Protein AF-A0A9D8G0H3-F1 (afdb_monomer_lite)

pLDDT: mean 80.83, std 17.74, range [43.25, 98.5]

Secondary structure (DSSP, 8-state):
---------SEEEEEE-SSS--TTSTTTTTSS-TT--THHHHHHHH--EEEEEETTTTEEEEE-HHHHHHHHHHHHH--THHHH-EEEEEEEEEE--PPPP-------------PPP---PPP--PPPEEEEEEEEEEE-HHHHHHHHHHHHHTHHHHHHHHHHHHHHHHHHHHHHHHHHHHHHHHHHHHHS-STTSSS-EEEETTTTEEEE----TTS-------------------TTS--

Foldseek 3Di:
DDDDPPPPAQKDKDAALDAQADCPPPVNVPPDDPLCDDPNVCCVGGDGAMWIAGNVVRFIDGDALVRLLVLLVVVVVDVVCLAFFRFDKDKDKDWPPPPDPPPPPDDDDDDDDDDDDPDDDPDPDDTDIDIDIDGGDTGHNVVSVVSSVVSVVCVVSSVVRVVVVVVVVVVVVVVVVLVVVVVVLVVVLVPDPPVPDPFPWDQDVVDRAIWTQDPPPDDRDGDGDDPPPNPPPPPPPPPPPDD

Structure (mmCIF, N/CA/C/O backbone):
data_AF-A0A9D8G0H3-F1
#
_entry.id   AF-A0A9D8G0H3-F1
#
loop_
_atom_site.group_PDB
_atom_site.id
_atom_site.type_symbol
_atom_site.label_atom_id
_atom_site.label_alt_id
_atom_site.label_comp_id
_atom_site.label_asym_id
_atom_site.label_entity_id
_atom_site.label_seq_id
_atom_site.pdbx_PDB_ins_code
_atom_site.Cartn_x
_atom_site.Cartn_y
_atom_site.Cartn_z
_atom_site.occupancy
_atom_site.B_iso_or_equiv
_atom_site.auth_seq_id
_atom_site.auth_comp_id
_atom_site.auth_asym_id
_atom_site.auth_atom_id
_atom_site.pdbx_PDB_model_num
ATOM 1 N N . MET A 1 1 ? -27.677 23.135 31.461 1.00 44.19 1 MET A N 1
ATOM 2 C CA . MET A 1 1 ? -27.510 21.805 30.840 1.00 44.19 1 MET A CA 1
ATOM 3 C C . MET A 1 1 ? -26.036 21.659 30.507 1.00 44.19 1 MET A C 1
ATOM 5 O O . MET A 1 1 ? -25.562 22.376 29.639 1.00 44.19 1 MET A O 1
ATOM 9 N N . ASN A 1 2 ? -25.302 20.839 31.258 1.00 48.44 2 ASN A N 1
ATOM 10 C CA . ASN A 1 2 ? -23.874 20.619 31.030 1.00 48.44 2 ASN A CA 1
ATOM 11 C C . ASN A 1 2 ? -23.734 19.545 29.951 1.00 48.44 2 ASN A C 1
ATOM 13 O O . ASN A 1 2 ? -24.002 18.374 30.209 1.00 48.44 2 ASN A O 1
ATOM 17 N N . SER A 1 3 ? -23.381 19.947 28.733 1.00 52.59 3 SER A N 1
ATOM 18 C CA . SER A 1 3 ? -22.990 19.020 27.674 1.00 52.59 3 SER A CA 1
ATOM 19 C C . SER A 1 3 ? -21.750 18.258 28.133 1.00 52.59 3 SER A C 1
ATOM 21 O O . SER A 1 3 ? -20.684 18.854 28.295 1.00 52.59 3 SER A O 1
ATOM 23 N N . VAL A 1 4 ? -21.906 16.957 28.383 1.00 56.44 4 VAL A N 1
ATOM 24 C CA . VAL A 1 4 ? -20.789 16.047 28.654 1.00 56.44 4 VAL A CA 1
ATOM 25 C C . VAL A 1 4 ? -19.833 16.148 27.464 1.00 56.44 4 VAL A C 1
ATOM 27 O O . VAL A 1 4 ? -20.288 15.967 26.330 1.00 56.44 4 VAL A O 1
ATOM 30 N N . PRO A 1 5 ? -18.548 16.481 27.670 1.00 57.44 5 PRO A N 1
ATOM 31 C CA . PRO A 1 5 ? -17.592 16.505 26.578 1.00 57.44 5 PRO A CA 1
ATOM 32 C C . PRO A 1 5 ? -17.507 15.089 26.012 1.00 57.44 5 PRO A C 1
ATOM 34 O O . PRO A 1 5 ? -17.028 14.176 26.681 1.00 57.44 5 PRO A O 1
ATOM 37 N N . GLN A 1 6 ? -18.020 14.895 24.796 1.00 57.16 6 GLN A N 1
ATOM 38 C CA . GLN A 1 6 ? -17.766 13.676 24.042 1.00 57.16 6 GLN A CA 1
ATOM 39 C C . GLN A 1 6 ? -16.252 13.578 23.889 1.00 57.16 6 GLN A C 1
ATOM 41 O O . GLN A 1 6 ? -15.626 14.439 23.265 1.00 57.16 6 GLN A O 1
ATOM 46 N N . SER A 1 7 ? -15.657 12.576 24.530 1.00 66.69 7 SER A N 1
ATOM 47 C CA . SER A 1 7 ? -14.251 12.249 24.352 1.00 66.69 7 SER A CA 1
ATOM 48 C C . SER A 1 7 ? -14.034 12.003 22.866 1.00 66.69 7 SER A C 1
ATOM 50 O O . SER A 1 7 ? -14.543 11.025 22.320 1.00 66.69 7 SER A O 1
ATOM 52 N N . LYS A 1 8 ? -13.339 12.928 22.199 1.00 77.00 8 LYS A N 1
ATOM 53 C CA . LYS A 1 8 ? -12.925 12.733 20.812 1.00 77.00 8 LYS A CA 1
ATOM 54 C C . LYS A 1 8 ? -12.107 11.448 20.766 1.00 77.00 8 LYS A C 1
ATOM 56 O O . LYS A 1 8 ? -11.174 11.302 21.556 1.00 77.00 8 LYS A O 1
ATOM 61 N N . SER A 1 9 ? -12.497 10.523 19.891 1.00 82.50 9 SER A N 1
ATOM 62 C CA . SER A 1 9 ? -11.696 9.332 19.625 1.00 82.50 9 SER A CA 1
ATOM 63 C C . SER A 1 9 ? -10.285 9.780 19.253 1.00 82.50 9 SER A C 1
ATOM 65 O O . SER A 1 9 ? -10.136 10.726 18.483 1.00 82.50 9 SER A O 1
ATOM 67 N N . SER A 1 10 ? -9.262 9.152 19.831 1.00 92.06 10 SER A N 1
ATOM 68 C CA . SER A 1 10 ? -7.867 9.525 19.586 1.00 92.06 10 SER A CA 1
ATOM 69 C C . SER A 1 10 ? -7.287 8.875 18.333 1.00 92.06 10 SER A C 1
ATOM 71 O O . SER A 1 10 ? -6.079 8.849 18.172 1.00 92.06 10 SER A O 1
ATOM 73 N N . TRP A 1 11 ? -8.113 8.279 17.484 1.00 95.19 11 TRP A N 1
ATOM 74 C CA . TRP A 1 11 ? -7.695 7.582 16.276 1.00 95.19 11 TRP A CA 1
ATOM 75 C C . TRP A 1 11 ? -8.788 7.731 15.218 1.00 95.19 11 TRP A C 1
ATOM 77 O O . TRP A 1 11 ? -9.920 8.120 15.529 1.00 95.19 11 TRP A O 1
ATOM 87 N N . GLY A 1 12 ? -8.470 7.375 13.978 1.00 94.44 12 GLY A N 1
ATOM 88 C CA . GLY A 1 12 ? -9.483 7.258 12.941 1.00 94.44 12 GLY A CA 1
ATOM 89 C C . GLY A 1 12 ? -9.052 6.411 11.755 1.00 94.44 12 GLY A C 1
ATOM 90 O O . GLY A 1 12 ? -7.910 5.952 11.654 1.00 94.44 12 GLY A O 1
ATOM 91 N N . VAL A 1 13 ? -10.015 6.180 10.866 1.00 95.69 13 VAL A N 1
ATOM 92 C CA . VAL A 1 13 ? -9.853 5.389 9.649 1.00 95.69 13 VAL A CA 1
ATOM 93 C C . VAL A 1 13 ? -10.619 6.023 8.492 1.00 95.69 13 VAL A C 1
ATOM 95 O O . VAL A 1 13 ? -11.692 6.593 8.678 1.00 95.69 13 VAL A O 1
ATOM 98 N N . ARG A 1 14 ? -10.064 5.920 7.283 1.00 94.69 14 ARG A N 1
ATOM 99 C CA . ARG A 1 14 ? -10.669 6.407 6.040 1.00 94.69 14 ARG A CA 1
ATOM 100 C C . ARG A 1 14 ? -10.338 5.490 4.870 1.00 94.69 14 ARG A C 1
ATOM 102 O O . ARG A 1 14 ? -9.236 4.956 4.778 1.00 94.69 14 ARG A O 1
ATOM 109 N N . LEU A 1 15 ? -11.264 5.373 3.919 1.00 95.12 15 LEU A N 1
ATOM 110 C CA . LEU A 1 15 ? -11.031 4.682 2.653 1.00 95.12 15 LEU A CA 1
ATOM 111 C C . LEU A 1 15 ? -10.730 5.684 1.534 1.00 95.12 15 LEU A C 1
ATOM 113 O O . LEU A 1 15 ? -11.586 6.459 1.108 1.00 95.12 15 LEU A O 1
ATOM 117 N N . ASN A 1 16 ? -9.526 5.598 0.984 1.00 94.25 16 ASN A N 1
ATOM 118 C CA . ASN A 1 16 ? -9.102 6.353 -0.180 1.00 94.25 16 ASN A CA 1
ATOM 119 C C . ASN A 1 16 ? -9.286 5.542 -1.465 1.00 94.25 16 ASN A C 1
ATOM 121 O O . ASN A 1 16 ? -8.488 4.664 -1.788 1.00 94.25 16 ASN A O 1
ATOM 125 N N . THR A 1 17 ? -10.328 5.861 -2.235 1.00 93.06 17 THR A N 1
ATOM 126 C CA . THR A 1 17 ? -10.693 5.085 -3.433 1.00 93.06 17 THR A CA 1
ATOM 127 C C . THR A 1 17 ? -9.951 5.495 -4.707 1.00 93.06 17 THR A C 1
ATOM 129 O O . THR A 1 17 ? -9.809 4.665 -5.610 1.00 93.06 17 THR A O 1
ATOM 132 N N . GLY A 1 18 ? -9.459 6.733 -4.786 1.00 88.19 18 GLY A N 1
ATOM 133 C CA . GLY A 1 18 ? -8.731 7.279 -5.936 1.00 88.19 18 GLY A CA 1
ATOM 134 C C . GLY A 1 18 ? -7.356 7.835 -5.571 1.00 88.19 18 GLY A C 1
ATOM 135 O O . GLY A 1 18 ? -7.063 8.049 -4.394 1.00 88.19 18 GLY A O 1
ATOM 136 N N . PHE A 1 19 ? -6.540 8.074 -6.598 1.00 80.44 19 PHE A N 1
ATOM 137 C CA . PHE A 1 19 ? -5.295 8.838 -6.495 1.00 80.44 19 PHE A CA 1
ATOM 138 C C . PHE A 1 19 ? -5.594 10.340 -6.556 1.00 80.44 19 PHE A C 1
ATOM 140 O O . PHE A 1 19 ? -6.562 10.742 -7.201 1.00 80.44 19 PHE A O 1
ATOM 147 N N . HIS A 1 20 ? -4.754 11.156 -5.917 1.00 80.88 20 HIS A N 1
ATOM 148 C CA . HIS A 1 20 ? -4.833 12.621 -5.937 1.00 80.88 20 HIS A CA 1
ATOM 149 C C . HIS A 1 20 ? -6.176 13.181 -5.455 1.00 80.88 20 HIS A C 1
ATOM 151 O O . HIS A 1 20 ? -6.842 13.958 -6.143 1.00 80.88 20 HIS A O 1
ATOM 157 N N . GLN A 1 21 ? -6.591 12.807 -4.247 1.00 73.19 21 GLN A N 1
ATOM 158 C CA . GLN A 1 21 ? -7.790 13.399 -3.663 1.00 73.19 21 GLN A CA 1
ATOM 159 C C . GLN A 1 21 ? -7.538 14.866 -3.294 1.00 73.19 21 GLN A C 1
ATOM 161 O O . GLN A 1 21 ? -6.642 15.200 -2.514 1.00 73.19 21 GLN A O 1
ATOM 166 N N . SER A 1 22 ? -8.346 15.758 -3.871 1.00 70.06 22 SER A N 1
ATOM 167 C CA . SER A 1 22 ? -8.289 17.187 -3.567 1.00 70.06 22 SER A CA 1
ATOM 168 C C . SER A 1 22 ? -8.716 17.451 -2.121 1.00 70.06 22 SER A C 1
ATOM 170 O O . SER A 1 22 ? -9.786 17.019 -1.689 1.00 70.06 22 SER A O 1
ATOM 172 N N . PHE A 1 23 ? -7.909 18.230 -1.392 1.00 63.56 23 PHE A N 1
ATOM 173 C CA . PHE A 1 23 ? -8.207 18.696 -0.027 1.00 63.56 23 PHE A CA 1
ATOM 174 C C . PHE A 1 23 ? -9.496 19.519 0.052 1.00 63.56 23 PHE A C 1
ATOM 176 O O . PHE A 1 23 ? -10.120 19.599 1.108 1.00 63.56 23 PHE A O 1
ATOM 183 N N . HIS A 1 24 ? -9.889 20.133 -1.064 1.00 62.84 24 HIS A N 1
ATOM 184 C CA . HIS A 1 24 ? -11.081 20.967 -1.151 1.00 62.84 24 HIS A CA 1
ATOM 185 C C . HIS A 1 24 ? -12.348 20.174 -1.457 1.00 62.84 24 HIS A C 1
ATOM 187 O O . HIS A 1 24 ? -13.415 20.777 -1.553 1.00 62.84 24 HIS A O 1
ATOM 193 N N . SER A 1 25 ? -12.267 18.843 -1.586 1.00 60.88 25 SER A N 1
ATOM 194 C CA . SER A 1 25 ? -13.491 18.051 -1.622 1.00 60.88 25 SER A CA 1
ATOM 195 C C . SER A 1 25 ? -14.261 18.302 -0.317 1.00 60.88 25 SER A C 1
ATOM 197 O O . SER A 1 25 ? -13.687 18.134 0.761 1.00 60.88 25 SER A O 1
ATOM 199 N N . PRO A 1 26 ? -15.542 18.697 -0.366 1.00 54.69 26 PRO A N 1
ATOM 200 C CA . PRO A 1 26 ? -16.330 18.986 0.832 1.00 54.69 26 PRO A CA 1
ATOM 201 C C . PRO A 1 26 ? -16.492 17.771 1.762 1.00 54.69 26 PRO A C 1
ATOM 203 O O . PRO A 1 26 ? -16.772 17.945 2.945 1.00 54.69 26 PRO A O 1
ATOM 206 N N . SER A 1 27 ? -16.254 16.552 1.263 1.00 56.22 27 SER A N 1
ATOM 207 C CA . SER A 1 27 ? -16.156 15.328 2.071 1.00 56.22 27 SER A CA 1
ATOM 208 C C . SER A 1 27 ? -14.810 15.157 2.789 1.00 56.22 27 SER A C 1
ATOM 210 O O . SER A 1 27 ? -14.710 14.379 3.724 1.00 56.22 27 SER A O 1
ATOM 212 N N . SER A 1 28 ? -13.764 15.876 2.374 1.00 56.50 28 SER A N 1
ATOM 213 C CA . SER A 1 28 ? -12.391 15.697 2.851 1.00 56.50 28 SER A CA 1
ATOM 214 C C . SER A 1 28 ? -12.034 16.565 4.056 1.00 56.50 28 SER A C 1
ATOM 216 O O . SER A 1 28 ? -11.171 16.180 4.837 1.00 56.50 28 SER A O 1
ATOM 218 N N . SER A 1 29 ? -12.625 17.752 4.202 1.00 55.03 29 SER A N 1
ATOM 219 C CA . SER A 1 29 ? -12.123 18.763 5.146 1.00 55.03 29 SER A CA 1
ATOM 220 C C . SER A 1 29 ? -12.492 18.509 6.610 1.00 55.03 29 SER A C 1
ATOM 222 O O . SER A 1 29 ? -11.877 19.100 7.494 1.00 55.03 29 SER A O 1
ATOM 224 N N . LYS A 1 30 ? -13.469 17.636 6.884 1.00 60.62 30 LYS A N 1
ATOM 225 C CA . LYS A 1 30 ? -13.933 17.354 8.253 1.00 60.62 30 LYS A CA 1
ATOM 226 C C . LYS A 1 30 ? -13.163 16.240 8.968 1.00 60.62 30 LYS A C 1
ATOM 228 O O . LYS A 1 30 ? -13.311 16.115 10.177 1.00 60.62 30 LYS A O 1
ATOM 233 N N . GLU A 1 31 ? -12.342 15.475 8.253 1.00 77.75 31 GLU A N 1
ATOM 234 C CA . GLU A 1 31 ? -11.757 14.225 8.770 1.00 77.75 31 GLU A CA 1
ATOM 235 C C . GLU A 1 31 ? -10.226 14.230 8.838 1.00 77.75 31 GLU A C 1
ATOM 237 O O . GLU A 1 31 ? -9.638 13.258 9.296 1.00 77.75 31 GLU A O 1
ATOM 242 N N . ILE A 1 32 ? -9.560 15.297 8.382 1.00 87.56 32 ILE A N 1
ATOM 243 C CA . ILE A 1 32 ? -8.093 15.349 8.364 1.00 87.56 32 ILE A CA 1
ATOM 244 C C . ILE A 1 32 ? -7.576 15.792 9.734 1.00 87.56 32 ILE A C 1
ATOM 246 O O . ILE A 1 32 ? -7.920 16.898 10.171 1.00 87.56 32 ILE A O 1
ATOM 250 N N . PRO A 1 33 ? -6.699 15.009 10.386 1.00 91.31 33 PRO A N 1
ATOM 251 C CA . PRO A 1 33 ? -6.064 15.438 11.623 1.00 91.31 33 PRO A CA 1
ATOM 252 C C . PRO A 1 33 ? -5.244 16.710 11.415 1.00 91.31 33 PRO A C 1
ATOM 254 O O . PRO A 1 33 ? -4.509 16.838 10.433 1.00 91.31 33 PRO A O 1
ATOM 257 N N . THR A 1 34 ? -5.322 17.655 12.352 1.00 91.62 34 THR A N 1
ATOM 258 C CA . THR A 1 34 ? -4.660 18.968 12.230 1.00 91.62 34 THR A CA 1
ATOM 259 C C . THR A 1 34 ? -3.135 18.880 12.185 1.00 91.62 34 THR A C 1
ATOM 261 O O . THR A 1 34 ? -2.489 19.771 11.638 1.00 91.62 34 THR A O 1
ATOM 264 N N . TRP A 1 35 ? -2.559 17.800 12.717 1.00 93.94 35 TRP A N 1
ATOM 265 C CA . TRP A 1 35 ? -1.124 17.518 12.685 1.00 93.94 35 TRP A CA 1
ATOM 266 C C . TRP A 1 35 ? -0.644 16.943 11.340 1.00 93.94 35 TRP A C 1
ATOM 268 O O . TRP A 1 35 ? 0.558 16.781 11.139 1.00 93.94 35 TRP A O 1
ATOM 278 N N . THR A 1 36 ? -1.548 16.673 10.389 1.00 92.69 36 THR A N 1
ATOM 279 C CA . THR A 1 36 ? -1.201 16.108 9.076 1.00 92.69 36 THR A CA 1
ATOM 280 C C . THR A 1 36 ? -0.461 17.138 8.211 1.00 92.69 36 THR A C 1
ATOM 282 O O . THR A 1 36 ? -1.052 17.947 7.480 1.00 92.69 36 THR A O 1
ATOM 285 N N . VAL A 1 37 ? 0.870 17.106 8.276 1.00 91.94 37 VAL A N 1
ATOM 286 C CA . VAL A 1 37 ? 1.778 17.989 7.531 1.00 91.94 37 VAL A CA 1
ATOM 287 C C . VAL A 1 37 ? 2.816 17.189 6.738 1.00 91.94 37 VAL A C 1
ATOM 289 O O . VAL A 1 37 ? 3.097 16.032 7.046 1.00 91.94 37 VAL A O 1
ATOM 292 N N . GLY A 1 38 ? 3.389 17.807 5.700 1.00 91.44 38 GLY A N 1
ATOM 293 C CA . GLY A 1 38 ? 4.511 17.247 4.937 1.00 91.44 38 GLY A CA 1
ATOM 294 C C . GLY A 1 38 ? 4.235 15.851 4.369 1.00 91.44 38 GLY A C 1
ATOM 295 O O . GLY A 1 38 ? 3.314 15.673 3.577 1.00 91.44 38 GLY A O 1
ATOM 296 N N . TYR A 1 39 ? 5.035 14.868 4.790 1.00 90.81 39 TYR A N 1
ATOM 297 C CA . TYR A 1 39 ? 4.960 13.479 4.324 1.00 90.81 39 TYR A CA 1
ATOM 298 C C . TYR A 1 39 ? 3.570 12.851 4.494 1.00 90.81 39 TYR A C 1
ATOM 300 O O . TYR A 1 39 ? 3.036 12.275 3.552 1.00 90.81 39 TYR A O 1
ATOM 308 N N . TYR A 1 40 ? 2.936 13.015 5.658 1.00 92.56 40 TYR A N 1
ATOM 309 C CA . TYR A 1 40 ? 1.619 12.418 5.910 1.00 92.56 40 TYR A CA 1
ATOM 310 C C . TYR A 1 40 ? 0.513 13.047 5.068 1.00 92.56 40 TYR A C 1
ATOM 312 O O . TYR A 1 40 ? -0.480 12.399 4.754 1.00 92.56 40 TYR A O 1
ATOM 320 N N . ARG A 1 41 ? 0.693 14.303 4.647 1.00 91.31 41 ARG A N 1
ATOM 321 C CA . ARG A 1 41 ? -0.231 14.939 3.709 1.00 91.31 41 ARG A CA 1
ATOM 322 C C . ARG A 1 41 ? -0.178 14.263 2.341 1.00 91.31 41 ARG A C 1
ATOM 324 O O . ARG A 1 41 ? -1.228 14.020 1.757 1.00 91.31 41 ARG A O 1
ATOM 331 N N . ASP A 1 42 ? 1.019 13.941 1.859 1.00 89.25 42 ASP A N 1
ATOM 332 C CA . ASP A 1 42 ? 1.185 13.176 0.623 1.00 89.25 42 ASP A CA 1
ATOM 333 C C . ASP A 1 42 ? 0.549 11.787 0.748 1.00 89.25 42 ASP A C 1
ATOM 335 O O . ASP A 1 42 ? -0.252 11.404 -0.104 1.00 89.25 42 ASP A O 1
ATOM 339 N N . GLU A 1 43 ? 0.800 11.082 1.859 1.00 89.81 43 GLU A N 1
ATOM 340 C CA . GLU A 1 43 ? 0.160 9.788 2.110 1.00 89.81 43 GLU A CA 1
ATOM 341 C C . GLU A 1 43 ? -1.370 9.889 2.087 1.00 89.81 43 GLU A C 1
ATOM 343 O O . GLU A 1 43 ? -2.036 9.078 1.445 1.00 89.81 43 GLU A O 1
ATOM 348 N N . TRP A 1 44 ? -1.927 10.924 2.714 1.00 90.75 44 TRP A N 1
ATOM 349 C CA . TRP A 1 44 ? -3.364 11.159 2.745 1.00 90.75 44 TRP A CA 1
ATOM 350 C C . TRP A 1 44 ? -3.973 11.427 1.362 1.00 90.75 44 TRP A C 1
ATOM 352 O O . TRP A 1 44 ? -5.078 10.969 1.076 1.00 90.75 44 TRP A O 1
ATOM 362 N N . GLN A 1 45 ? -3.296 12.196 0.504 1.00 89.50 45 GLN A N 1
ATOM 363 C CA . GLN A 1 45 ? -3.850 12.624 -0.790 1.00 89.50 45 GLN A CA 1
ATOM 364 C C . GLN A 1 45 ? -3.605 11.622 -1.905 1.00 89.50 45 GLN A C 1
ATOM 366 O O . GLN A 1 45 ? -4.463 11.410 -2.767 1.00 89.50 45 GLN A O 1
ATOM 371 N N . ASN A 1 46 ? -2.394 11.079 -1.926 1.00 90.12 46 ASN A N 1
ATOM 372 C CA . ASN A 1 46 ? -1.847 10.415 -3.093 1.00 90.12 46 ASN A CA 1
ATOM 373 C C . ASN A 1 46 ? -1.838 8.903 -2.930 1.00 90.12 46 ASN A C 1
ATOM 375 O O . ASN A 1 46 ? -1.791 8.204 -3.941 1.00 90.12 46 ASN A O 1
ATOM 379 N N . LYS A 1 47 ? -1.962 8.373 -1.706 1.00 92.31 47 LYS A N 1
ATOM 380 C CA . LYS A 1 47 ? -2.103 6.931 -1.522 1.00 92.31 47 LYS A CA 1
ATOM 381 C C . LYS A 1 47 ? -3.557 6.494 -1.547 1.00 92.31 47 LYS A C 1
ATOM 383 O O . LYS A 1 47 ? -4.442 7.050 -0.893 1.00 92.31 47 LYS A O 1
ATOM 388 N N . ARG A 1 48 ? -3.763 5.424 -2.301 1.00 93.81 48 ARG A N 1
ATOM 389 C CA . ARG A 1 48 ? -5.011 4.687 -2.417 1.00 93.81 48 ARG A CA 1
ATOM 390 C C . ARG A 1 48 ? -4.998 3.530 -1.414 1.00 93.81 48 ARG A C 1
ATOM 392 O O . ARG A 1 48 ? -3.978 2.858 -1.293 1.00 93.81 48 ARG A O 1
ATOM 399 N N . GLY A 1 49 ? -6.114 3.276 -0.737 1.00 96.12 49 GLY A N 1
ATOM 400 C CA . GLY A 1 49 ? -6.204 2.215 0.270 1.00 96.12 49 GLY A CA 1
ATOM 401 C C . GLY A 1 49 ? -6.939 2.645 1.534 1.00 96.12 49 GLY A C 1
ATOM 402 O O . GLY A 1 49 ? -7.743 3.572 1.497 1.00 96.12 49 GLY A O 1
ATOM 403 N N . VAL A 1 50 ? -6.678 1.960 2.642 1.00 96.75 50 VAL A N 1
ATOM 404 C CA . VAL A 1 50 ? -7.226 2.286 3.963 1.00 96.75 50 VAL A CA 1
ATOM 405 C C . VAL A 1 50 ? -6.187 3.088 4.730 1.00 96.75 50 VAL A C 1
ATOM 407 O O . VAL A 1 50 ? -5.117 2.575 5.046 1.00 96.75 50 VAL A O 1
ATOM 410 N N . VAL A 1 51 ? -6.502 4.342 5.028 1.00 95.81 51 VAL A N 1
ATOM 411 C CA . VAL A 1 51 ? -5.662 5.207 5.855 1.00 95.81 51 VAL A CA 1
ATOM 412 C C . VAL A 1 51 ? -6.112 5.068 7.298 1.00 95.81 51 VAL A C 1
ATOM 414 O O . VAL A 1 51 ? -7.293 5.236 7.592 1.00 95.81 51 VAL A O 1
ATOM 417 N N . VAL A 1 52 ? -5.171 4.764 8.182 1.00 96.56 52 VAL A N 1
ATOM 418 C CA . VAL A 1 52 ? -5.371 4.673 9.628 1.00 96.56 52 VAL A CA 1
ATOM 419 C C . VAL A 1 52 ? -4.435 5.670 10.288 1.00 96.56 52 VAL A C 1
ATOM 421 O O . VAL A 1 52 ? -3.280 5.800 9.880 1.00 96.56 52 VAL A O 1
ATOM 424 N N . TRP A 1 53 ? -4.918 6.380 11.298 1.00 96.31 53 TRP A N 1
ATOM 425 C CA . TRP A 1 53 ? -4.090 7.307 12.060 1.00 96.31 53 TRP A CA 1
ATOM 426 C C . TRP A 1 53 ? -4.403 7.244 13.548 1.00 96.31 53 TRP A C 1
ATOM 428 O O . TRP A 1 53 ? -5.503 6.871 13.957 1.00 96.31 53 TRP A O 1
ATOM 438 N N . ASP A 1 54 ? -3.420 7.651 14.342 1.00 95.50 54 ASP A N 1
ATOM 439 C CA . ASP A 1 54 ? -3.523 7.816 15.786 1.00 95.50 54 ASP A CA 1
ATOM 440 C C . ASP A 1 54 ? -3.076 9.234 16.164 1.00 95.50 54 ASP A C 1
ATOM 442 O O . ASP A 1 54 ? -1.955 9.659 15.880 1.00 95.50 54 ASP A O 1
ATOM 446 N N . ASP A 1 55 ? -3.977 9.977 16.801 1.00 94.19 55 ASP A N 1
ATOM 447 C CA . ASP A 1 55 ? -3.766 11.355 17.234 1.00 94.19 55 ASP A CA 1
ATOM 448 C C . ASP A 1 55 ? -2.800 11.456 18.417 1.00 94.19 55 ASP A C 1
ATOM 450 O O . ASP A 1 55 ? -2.192 12.512 18.603 1.00 94.19 55 ASP A O 1
ATOM 454 N N . GLN A 1 56 ? -2.634 10.393 19.216 1.00 93.69 56 GLN A N 1
ATOM 455 C CA . GLN A 1 56 ? -1.705 10.412 20.351 1.00 93.69 56 GLN A CA 1
ATOM 456 C C . GLN A 1 56 ? -0.256 10.326 19.881 1.00 93.69 56 GLN A C 1
ATOM 458 O O . GLN A 1 56 ? 0.586 11.112 20.316 1.00 93.69 56 GLN A O 1
ATOM 463 N N . THR A 1 57 ? 0.031 9.378 18.987 1.00 94.88 57 THR A N 1
ATOM 464 C CA . THR A 1 57 ? 1.378 9.184 18.437 1.00 94.88 57 THR A CA 1
ATOM 465 C C . THR A 1 57 ? 1.674 10.075 17.233 1.00 94.88 57 THR A C 1
ATOM 467 O O . THR A 1 57 ? 2.839 10.213 16.864 1.00 94.88 57 THR A O 1
ATOM 470 N N . GLN A 1 58 ? 0.653 10.709 16.641 1.00 95.75 58 GLN A N 1
ATOM 471 C CA . GLN A 1 58 ? 0.758 11.483 15.396 1.00 95.75 58 GLN A CA 1
ATOM 472 C C . GLN A 1 58 ? 1.366 10.656 14.254 1.00 95.75 58 GLN A C 1
ATOM 474 O O . GLN A 1 58 ? 2.158 11.143 13.440 1.00 95.75 58 GLN A O 1
ATOM 479 N N . ILE A 1 59 ? 1.010 9.371 14.221 1.00 95.62 59 ILE A N 1
ATOM 480 C CA . ILE A 1 59 ? 1.417 8.433 13.181 1.00 95.62 59 ILE A CA 1
ATOM 481 C C . ILE A 1 59 ? 0.212 8.161 12.290 1.00 95.62 59 ILE A C 1
ATOM 483 O O . ILE A 1 59 ? -0.907 7.944 12.756 1.00 95.62 59 ILE A O 1
ATOM 487 N N . MET A 1 60 ? 0.462 8.175 10.986 1.00 95.75 60 MET A N 1
ATOM 488 C CA . MET A 1 60 ? -0.481 7.777 9.953 1.00 95.75 60 MET A CA 1
ATOM 489 C C . MET A 1 60 ? 0.155 6.669 9.127 1.00 95.75 60 MET A C 1
ATOM 491 O O . MET A 1 60 ? 1.352 6.714 8.841 1.00 95.75 60 MET A O 1
ATOM 495 N N . GLU A 1 61 ? -0.649 5.684 8.750 1.00 96.25 61 GLU A N 1
ATOM 496 C CA . GLU A 1 61 ? -0.223 4.606 7.873 1.00 96.25 61 GLU A CA 1
ATOM 497 C C . GLU A 1 61 ? -1.325 4.279 6.865 1.00 96.25 61 GLU A C 1
ATOM 499 O O . GLU A 1 61 ? -2.519 4.392 7.151 1.00 96.25 61 GLU A O 1
ATOM 504 N N . CYS A 1 62 ? -0.919 3.875 5.662 1.00 95.81 62 CYS A N 1
ATOM 505 C CA . CYS A 1 62 ? -1.839 3.546 4.582 1.00 95.81 62 CYS A CA 1
ATOM 506 C C . CYS A 1 62 ? -1.674 2.084 4.167 1.00 95.81 62 CYS A C 1
ATOM 508 O O . CYS A 1 62 ? -0.649 1.690 3.606 1.00 95.81 62 CYS A O 1
ATOM 510 N N . LEU A 1 63 ? -2.710 1.288 4.419 1.00 96.88 63 LEU A N 1
ATOM 511 C CA . LEU A 1 63 ? -2.802 -0.098 3.987 1.00 96.88 63 LEU A CA 1
ATOM 512 C C . LEU A 1 63 ? -3.317 -0.165 2.555 1.00 96.88 63 LEU A C 1
ATOM 514 O O . LEU A 1 63 ? -4.385 0.360 2.231 1.00 96.88 63 LEU A O 1
ATOM 518 N N . TRP A 1 64 ? -2.599 -0.884 1.700 1.00 96.00 64 TRP A N 1
ATOM 519 C CA . TRP A 1 64 ? -3.086 -1.184 0.359 1.00 96.00 64 TRP A CA 1
ATOM 520 C C . TRP A 1 64 ? -4.333 -2.060 0.443 1.00 96.00 64 TRP A C 1
ATOM 522 O O . TRP A 1 64 ? -4.514 -2.816 1.397 1.00 96.00 64 TRP A O 1
ATOM 532 N N . ALA A 1 65 ? -5.191 -1.999 -0.575 1.00 97.31 65 ALA A N 1
ATOM 533 C CA . ALA A 1 65 ? -6.450 -2.739 -0.561 1.00 97.31 65 ALA A CA 1
ATOM 534 C C . ALA A 1 65 ? -6.242 -4.255 -0.391 1.00 97.31 65 ALA A C 1
ATOM 536 O O . ALA A 1 65 ? -6.956 -4.907 0.368 1.00 97.31 65 ALA A O 1
ATOM 537 N N . SER A 1 66 ? -5.215 -4.808 -1.042 1.00 97.44 66 SER A N 1
ATOM 538 C CA . SER A 1 66 ? -4.833 -6.216 -0.912 1.00 97.44 66 SER A CA 1
ATOM 539 C C . SER A 1 66 ? -4.377 -6.581 0.504 1.00 97.44 66 SER A C 1
ATOM 541 O O . SER A 1 66 ? -4.702 -7.665 0.985 1.00 97.44 66 SER A O 1
ATOM 543 N N . ASP A 1 67 ? -3.659 -5.694 1.189 1.00 96.75 67 ASP A N 1
ATOM 544 C CA . ASP A 1 67 ? -3.172 -5.937 2.548 1.00 96.75 67 ASP A CA 1
ATOM 545 C C . ASP A 1 67 ? -4.275 -5.744 3.591 1.00 96.75 67 ASP A C 1
ATOM 547 O O . ASP A 1 67 ? -4.391 -6.558 4.504 1.00 96.75 67 ASP A O 1
ATOM 551 N N . ALA A 1 68 ? -5.158 -4.760 3.400 1.00 97.81 68 ALA A N 1
ATOM 552 C CA . ALA A 1 68 ? -6.366 -4.599 4.204 1.00 97.81 68 ALA A CA 1
ATOM 553 C C . ALA A 1 68 ? -7.274 -5.841 4.123 1.00 97.81 68 ALA A C 1
ATOM 555 O O . ALA A 1 68 ? -7.788 -6.299 5.141 1.00 97.81 68 ALA A O 1
ATOM 556 N N . LEU A 1 69 ? -7.419 -6.446 2.936 1.00 98.44 69 LEU A N 1
ATOM 557 C CA . LEU A 1 69 ? -8.166 -7.698 2.767 1.00 98.44 69 LEU A CA 1
ATOM 558 C C . LEU A 1 69 ? -7.491 -8.885 3.462 1.00 98.44 69 LEU A C 1
ATOM 560 O O . LEU A 1 69 ? -8.172 -9.666 4.124 1.00 98.44 69 LEU A O 1
ATOM 564 N N . LYS A 1 70 ? -6.163 -9.027 3.354 1.00 97.31 70 LYS A N 1
ATOM 565 C CA . LYS A 1 70 ? -5.424 -10.069 4.092 1.00 97.31 70 LYS A CA 1
ATOM 566 C C . LYS A 1 70 ? -5.587 -9.895 5.600 1.00 97.31 70 LYS A C 1
ATOM 568 O O . LYS A 1 70 ? -5.766 -10.883 6.308 1.00 97.31 70 LYS A O 1
ATOM 573 N N . LEU A 1 71 ? -5.532 -8.655 6.084 1.00 97.56 71 LEU A N 1
ATOM 574 C CA . LEU A 1 71 ? -5.764 -8.340 7.488 1.00 97.56 71 LEU A CA 1
ATOM 575 C C . LEU A 1 71 ? -7.186 -8.732 7.898 1.00 97.56 71 LEU A C 1
ATOM 577 O O . LEU A 1 71 ? -7.346 -9.441 8.883 1.00 97.56 71 LEU A O 1
ATOM 581 N N . LEU A 1 72 ? -8.203 -8.373 7.110 1.00 98.25 72 LEU A N 1
ATOM 582 C CA . LEU A 1 72 ? -9.594 -8.753 7.371 1.00 98.25 72 LEU A CA 1
ATOM 583 C C . LEU A 1 72 ? -9.784 -10.276 7.468 1.00 98.25 72 LEU A C 1
ATOM 585 O O . LEU A 1 72 ? -10.509 -10.738 8.345 1.00 98.25 72 LEU A O 1
ATOM 589 N N . VAL A 1 73 ? -9.125 -11.060 6.606 1.00 98.25 73 VAL A N 1
ATOM 590 C CA . VAL A 1 73 ? -9.146 -12.532 6.689 1.00 98.25 73 VAL A CA 1
ATOM 591 C C . VAL A 1 73 ? -8.551 -13.007 8.017 1.00 98.25 73 VAL A C 1
ATOM 593 O O . VAL A 1 73 ? -9.215 -13.744 8.739 1.00 98.25 73 VAL A O 1
ATOM 596 N N . LYS A 1 74 ? -7.370 -12.506 8.405 1.00 97.44 74 LYS A N 1
ATOM 597 C CA . LYS A 1 74 ? -6.742 -12.854 9.693 1.00 97.44 74 LYS A CA 1
ATOM 598 C C . LYS A 1 74 ? -7.631 -12.508 10.893 1.00 97.44 74 LYS A C 1
ATOM 600 O O . LYS A 1 74 ? -7.758 -13.311 11.809 1.00 97.44 74 LYS A O 1
ATOM 605 N N . LEU A 1 75 ? -8.283 -11.342 10.872 1.00 97.31 75 LEU A N 1
ATOM 606 C CA . LEU A 1 75 ? -9.194 -10.906 11.940 1.00 97.31 75 LEU A CA 1
ATOM 607 C C . LEU A 1 75 ? -10.469 -11.763 12.034 1.00 97.31 75 LEU A C 1
ATOM 609 O O . LEU A 1 75 ? -11.131 -11.762 13.068 1.00 97.31 75 LEU A O 1
ATOM 613 N N . ARG A 1 76 ? -10.844 -12.483 10.970 1.00 98.31 76 ARG A N 1
ATOM 614 C CA . ARG A 1 76 ? -11.950 -13.455 11.001 1.00 98.31 76 ARG A CA 1
ATOM 615 C C . ARG A 1 76 ? -11.516 -14.811 11.550 1.00 98.31 76 ARG A C 1
ATOM 617 O O . ARG A 1 76 ? -12.341 -15.516 12.119 1.00 98.31 76 ARG A O 1
ATOM 624 N N . GLU A 1 77 ? -10.255 -15.181 11.348 1.00 98.31 77 GLU A N 1
ATOM 625 C CA . GLU A 1 77 ? -9.700 -16.471 11.769 1.00 98.31 77 GLU A CA 1
ATOM 626 C C . GLU A 1 77 ? -9.361 -16.506 13.262 1.00 98.31 77 GLU A C 1
ATOM 628 O O . GLU A 1 77 ? -9.509 -17.546 13.904 1.00 98.31 77 GLU A O 1
ATOM 633 N N . THR A 1 78 ? -8.919 -15.382 13.828 1.00 97.00 78 THR A N 1
ATOM 634 C CA . THR A 1 78 ? -8.547 -15.275 15.243 1.00 97.00 78 THR A CA 1
ATOM 635 C C . THR A 1 78 ? -9.357 -14.187 15.935 1.00 97.00 78 THR A C 1
ATOM 637 O O . THR A 1 78 ? -9.729 -13.203 15.313 1.00 97.00 78 THR A O 1
ATOM 640 N N . GLU A 1 79 ? -9.625 -14.333 17.236 1.00 97.00 79 GLU A N 1
ATOM 641 C CA . GLU A 1 79 ? -10.276 -13.285 18.045 1.00 97.00 79 GLU A CA 1
ATOM 642 C C . GLU A 1 79 ? -9.304 -12.572 19.005 1.00 97.00 79 GLU A C 1
ATOM 644 O O . GLU A 1 79 ? -9.705 -11.642 19.705 1.00 97.00 79 GLU A O 1
ATOM 649 N N . THR A 1 80 ? -8.022 -12.961 19.035 1.00 96.81 80 THR A N 1
ATOM 650 C CA . THR A 1 80 ? -7.007 -12.409 19.963 1.00 96.81 80 THR A CA 1
ATOM 651 C C . THR A 1 80 ? -6.805 -10.905 19.795 1.00 96.81 80 THR A C 1
ATOM 653 O O . THR A 1 80 ? -6.520 -10.192 20.757 1.00 96.81 80 THR A O 1
ATOM 656 N N . TRP A 1 81 ? -7.046 -10.390 18.591 1.00 96.44 81 TRP A N 1
ATOM 657 C CA . TRP A 1 81 ? -6.996 -8.963 18.297 1.00 96.44 81 TRP A CA 1
ATOM 658 C C . TRP A 1 81 ? -7.977 -8.141 19.137 1.00 96.44 81 TRP A C 1
ATOM 660 O O . TRP A 1 81 ? -7.723 -6.966 19.390 1.00 96.44 81 TRP A O 1
ATOM 670 N N . ARG A 1 82 ? -9.085 -8.726 19.615 1.00 96.88 82 ARG A N 1
ATOM 671 C CA . ARG A 1 82 ? -10.041 -8.010 20.474 1.00 96.88 82 ARG A CA 1
ATOM 672 C C . ARG A 1 82 ? -9.410 -7.587 21.796 1.00 96.88 82 ARG A C 1
ATOM 674 O O . ARG A 1 82 ? -9.792 -6.554 22.331 1.00 96.88 82 ARG A O 1
ATOM 681 N N . THR A 1 83 ? -8.449 -8.356 22.304 1.00 97.00 83 THR A N 1
ATOM 682 C CA . THR A 1 83 ? -7.765 -8.082 23.575 1.00 97.00 83 THR A CA 1
ATOM 683 C C . THR A 1 83 ? -6.381 -7.471 23.383 1.00 97.00 83 THR A C 1
ATOM 685 O O . THR A 1 83 ? -6.010 -6.573 24.129 1.00 97.00 83 THR A O 1
ATOM 688 N N . GLU A 1 84 ? -5.617 -7.933 22.390 1.00 96.25 84 GLU A N 1
ATOM 689 C CA . GLU A 1 84 ? -4.198 -7.574 22.216 1.00 96.25 84 GLU A CA 1
ATOM 690 C C . GLU A 1 84 ? -3.956 -6.333 21.347 1.00 96.25 84 GLU A C 1
ATOM 692 O O . GLU A 1 84 ? -2.842 -5.797 21.318 1.00 96.25 84 GLU A O 1
ATOM 697 N N . GLY A 1 85 ? -4.979 -5.881 20.623 1.00 96.56 85 GLY A N 1
ATOM 698 C CA . GLY A 1 85 ? -4.820 -4.841 19.616 1.00 96.56 85 GLY A CA 1
ATOM 699 C C . GLY A 1 85 ? -4.764 -5.382 18.190 1.00 96.56 85 GLY A C 1
ATOM 700 O O . GLY A 1 85 ? -4.457 -6.553 17.963 1.00 96.56 85 GLY A O 1
ATOM 701 N N . ILE A 1 86 ? -5.023 -4.508 17.217 1.00 97.69 86 ILE A N 1
ATOM 702 C CA . ILE A 1 86 ? -4.758 -4.794 15.802 1.00 97.69 86 ILE A CA 1
ATOM 703 C C . ILE A 1 86 ? -3.452 -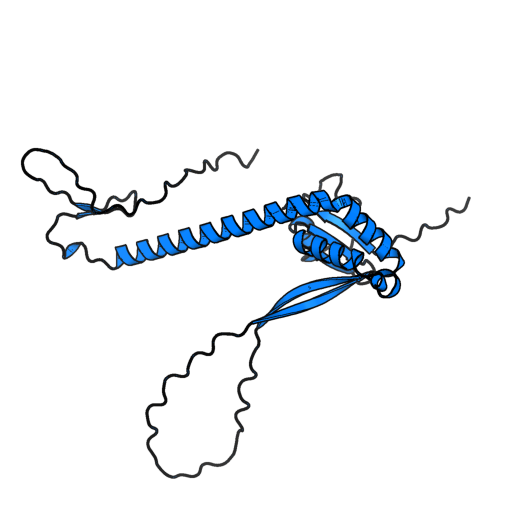4.090 15.408 1.00 97.69 86 ILE A C 1
ATOM 705 O O . ILE A 1 86 ? -3.424 -2.856 15.383 1.00 97.69 86 ILE A O 1
ATOM 709 N N . PRO A 1 87 ? -2.372 -4.832 15.097 1.00 97.56 87 PRO A N 1
ATOM 710 C CA . PRO A 1 87 ? -1.149 -4.228 14.593 1.00 97.56 87 PRO A CA 1
ATOM 711 C C . PRO A 1 87 ? -1.321 -3.854 13.116 1.00 97.56 87 PRO A C 1
ATOM 713 O O . PRO A 1 87 ? -1.588 -4.699 12.259 1.00 97.56 87 PRO A O 1
ATOM 716 N N . ILE A 1 88 ? -1.139 -2.574 12.815 1.00 97.50 88 ILE A N 1
ATOM 717 C CA . ILE A 1 88 ? -1.034 -2.041 11.461 1.00 97.50 88 ILE A CA 1
ATOM 718 C C . ILE A 1 88 ? 0.447 -2.073 11.088 1.00 97.50 88 ILE A C 1
ATOM 720 O O . ILE A 1 88 ? 1.257 -1.288 11.590 1.00 97.50 88 ILE A O 1
ATOM 724 N N . VAL A 1 89 ? 0.801 -3.035 10.239 1.00 96.69 89 VAL A N 1
ATOM 725 C CA . VAL A 1 89 ? 2.180 -3.286 9.810 1.00 96.69 89 VAL A CA 1
ATOM 726 C C . VAL A 1 89 ? 2.412 -2.783 8.392 1.00 96.69 89 VAL A C 1
ATOM 728 O O . VAL A 1 89 ? 1.513 -2.814 7.549 1.00 96.69 89 VAL A O 1
ATOM 731 N N . ARG A 1 90 ? 3.646 -2.370 8.111 1.00 93.25 90 ARG A N 1
ATOM 732 C CA . ARG A 1 90 ? 4.120 -2.041 6.769 1.00 93.25 90 ARG A CA 1
ATOM 733 C C . ARG A 1 90 ? 5.227 -3.001 6.372 1.00 93.25 90 ARG A C 1
ATOM 735 O O . ARG A 1 90 ? 6.190 -3.194 7.112 1.00 93.25 90 ARG A O 1
ATOM 742 N N . ARG A 1 91 ? 5.096 -3.580 5.180 1.00 91.38 91 ARG A N 1
ATOM 743 C CA . ARG A 1 91 ? 6.104 -4.476 4.616 1.00 91.38 91 ARG A CA 1
ATOM 744 C C . ARG A 1 91 ? 7.227 -3.663 3.987 1.00 91.38 91 ARG A C 1
ATOM 746 O O . ARG A 1 91 ? 6.991 -2.811 3.130 1.00 91.38 91 ARG A O 1
ATOM 753 N N . PHE A 1 92 ? 8.452 -3.956 4.394 1.00 90.56 92 PHE A N 1
ATOM 754 C CA . PHE A 1 92 ? 9.668 -3.372 3.850 1.00 90.56 92 PHE A CA 1
ATOM 755 C C . PHE A 1 92 ? 10.541 -4.464 3.259 1.00 90.56 92 PHE A C 1
ATOM 757 O O . PHE A 1 92 ? 10.668 -5.543 3.828 1.00 90.56 92 PHE A O 1
ATOM 764 N N . ARG A 1 93 ? 11.194 -4.159 2.139 1.00 91.31 93 ARG A N 1
ATOM 765 C CA . ARG A 1 93 ? 12.265 -4.995 1.612 1.00 91.31 93 ARG A CA 1
ATOM 766 C C . ARG A 1 93 ? 13.593 -4.423 2.096 1.00 91.31 93 ARG A C 1
ATOM 768 O O . ARG A 1 93 ? 14.005 -3.354 1.646 1.00 91.31 93 ARG A O 1
ATOM 775 N N . ARG A 1 94 ? 14.227 -5.101 3.050 1.00 91.06 94 ARG A N 1
ATOM 776 C CA . ARG A 1 94 ? 15.525 -4.713 3.608 1.00 91.06 94 ARG A CA 1
ATOM 777 C C . ARG A 1 94 ? 16.640 -5.435 2.859 1.00 91.06 94 ARG A C 1
ATOM 779 O O . ARG A 1 94 ? 16.538 -6.619 2.543 1.00 91.06 94 ARG A O 1
ATOM 786 N N . TYR A 1 95 ? 17.704 -4.698 2.559 1.00 89.94 95 TYR A N 1
ATOM 787 C CA . TYR A 1 95 ? 18.941 -5.273 2.047 1.00 89.94 95 TYR A CA 1
ATOM 788 C C . TYR A 1 95 ? 19.622 -6.010 3.196 1.00 89.94 95 TYR A C 1
ATOM 790 O O . TYR A 1 95 ? 19.884 -5.399 4.237 1.00 89.94 95 TYR A O 1
ATOM 798 N N . LYS A 1 96 ? 19.925 -7.301 3.023 1.00 87.75 96 LYS A N 1
ATOM 799 C CA . LYS A 1 96 ? 20.821 -7.989 3.949 1.00 87.75 96 LYS A CA 1
ATOM 800 C C . LYS A 1 96 ? 22.229 -7.494 3.662 1.00 87.75 96 LYS A C 1
ATOM 802 O O . LYS A 1 96 ? 22.939 -8.032 2.819 1.00 87.75 96 LYS A O 1
ATOM 807 N N . THR A 1 97 ? 22.630 -6.430 4.345 1.00 80.31 97 THR A N 1
ATOM 808 C CA . THR A 1 97 ? 24.032 -6.033 4.358 1.00 80.31 97 THR A CA 1
ATOM 809 C C . THR A 1 97 ? 24.772 -7.107 5.141 1.00 80.31 97 THR A C 1
ATOM 811 O O . THR A 1 97 ? 24.763 -7.092 6.372 1.00 80.31 97 THR A O 1
ATOM 814 N N . SER A 1 98 ? 25.377 -8.073 4.447 1.00 75.94 98 SER A N 1
ATOM 815 C CA . SER A 1 98 ? 26.375 -8.931 5.078 1.00 75.94 98 SER A CA 1
ATOM 816 C C . SER A 1 98 ? 27.431 -7.995 5.652 1.00 75.94 98 SER A C 1
ATOM 818 O O . SER A 1 98 ? 28.038 -7.232 4.893 1.00 75.94 98 SER A O 1
ATOM 820 N N . GLU A 1 99 ? 27.605 -7.982 6.977 1.00 73.12 99 GLU A N 1
ATOM 821 C CA . GLU A 1 99 ? 28.696 -7.216 7.573 1.00 73.12 99 GLU A CA 1
ATOM 822 C C . GLU A 1 99 ? 29.976 -7.613 6.832 1.00 73.12 99 GLU A C 1
ATOM 824 O O . GLU A 1 99 ? 30.253 -8.816 6.733 1.00 73.12 99 GLU A O 1
ATOM 829 N N . PRO A 1 100 ? 30.728 -6.652 6.257 1.00 72.00 100 PRO A N 1
ATOM 830 C CA . PRO A 1 100 ? 31.951 -6.994 5.558 1.00 72.00 100 PRO A CA 1
ATOM 831 C C . PRO A 1 100 ? 32.801 -7.816 6.527 1.00 72.00 100 PRO A C 1
ATOM 833 O O . PRO A 1 100 ? 32.901 -7.432 7.702 1.00 72.00 100 PRO A O 1
ATOM 836 N N . PRO A 1 101 ? 33.361 -8.958 6.083 1.00 72.88 101 PRO A N 1
ATOM 837 C CA . PRO A 1 101 ? 34.088 -9.855 6.964 1.00 72.88 101 PRO A CA 1
ATOM 838 C C . PRO A 1 101 ? 35.087 -9.014 7.740 1.00 72.88 101 PRO A C 1
ATOM 840 O O . PRO A 1 101 ? 35.888 -8.298 7.134 1.00 72.88 101 PRO A O 1
ATOM 843 N N . LYS A 1 102 ? 34.978 -9.021 9.077 1.00 74.56 102 LYS A N 1
ATOM 844 C CA . LYS A 1 102 ? 35.847 -8.224 9.947 1.00 74.56 102 LYS A CA 1
ATOM 845 C C . LYS A 1 102 ? 37.276 -8.609 9.613 1.00 74.56 102 LYS A C 1
ATOM 847 O O . LYS A 1 102 ? 37.760 -9.642 10.076 1.00 74.56 102 LYS A O 1
ATOM 852 N N . VAL A 1 103 ? 37.939 -7.798 8.787 1.00 73.62 103 VAL A N 1
ATOM 853 C CA . VAL A 1 103 ? 39.336 -8.000 8.433 1.00 73.62 103 VAL A CA 1
ATOM 854 C C . VAL A 1 103 ? 40.071 -7.879 9.752 1.00 73.62 103 VAL A C 1
ATOM 856 O O . VAL A 1 103 ? 40.212 -6.782 10.300 1.00 73.62 103 VAL A O 1
ATOM 859 N N . ARG A 1 104 ? 40.457 -9.024 10.323 1.00 63.56 104 ARG A N 1
ATOM 860 C CA . ARG A 1 104 ? 41.297 -9.069 11.510 1.00 63.56 104 ARG A CA 1
ATOM 861 C C . ARG A 1 104 ? 42.573 -8.340 11.123 1.00 63.56 104 ARG A C 1
ATOM 863 O O . ARG A 1 104 ? 43.430 -8.904 10.453 1.00 63.56 104 ARG A O 1
ATOM 870 N N . ARG A 1 105 ? 42.684 -7.071 11.521 1.00 55.72 105 ARG A N 1
ATOM 871 C CA . ARG A 1 105 ? 43.916 -6.284 11.465 1.00 55.72 105 ARG A CA 1
ATOM 872 C C . ARG A 1 105 ? 44.918 -6.897 12.455 1.00 55.72 105 ARG A C 1
ATOM 874 O O . ARG A 1 105 ? 45.210 -6.316 13.490 1.00 55.72 105 ARG A O 1
ATOM 881 N N . GLY A 1 106 ? 45.410 -8.101 12.168 1.00 56.19 106 GLY A N 1
ATOM 882 C CA . GLY A 1 106 ? 46.717 -8.555 12.631 1.00 56.19 106 GLY A CA 1
ATOM 883 C C . GLY A 1 106 ? 47.731 -7.934 11.674 1.00 56.19 106 GLY A C 1
ATOM 884 O O . GLY A 1 106 ? 47.567 -8.002 10.466 1.00 56.19 106 GLY A O 1
ATOM 885 N N . GLY A 1 107 ? 48.717 -7.174 12.121 1.00 58.59 107 GLY A N 1
ATOM 886 C CA . GLY A 1 107 ? 49.682 -7.620 13.110 1.00 58.59 107 GLY A CA 1
ATOM 887 C C . GLY A 1 107 ? 50.948 -8.010 12.350 1.00 58.59 107 GLY A C 1
ATOM 888 O O . GLY A 1 107 ? 51.013 -9.089 11.788 1.00 58.59 107 GLY A O 1
ATOM 889 N N . LYS A 1 108 ? 51.909 -7.077 12.317 1.00 57.69 108 LYS A N 1
ATOM 890 C CA . LYS A 1 108 ? 53.332 -7.211 11.943 1.00 57.69 108 LYS A CA 1
ATOM 891 C C . LYS A 1 108 ? 53.693 -8.030 10.685 1.00 57.69 108 LYS A C 1
ATOM 893 O O . LYS A 1 108 ? 53.703 -9.251 10.669 1.00 57.69 108 LYS A O 1
ATOM 898 N N . LYS A 1 109 ? 54.180 -7.277 9.690 1.00 53.69 109 LYS A N 1
ATOM 899 C CA . LYS A 1 109 ? 54.988 -7.699 8.535 1.00 53.69 109 LYS A CA 1
ATOM 900 C C . LYS A 1 109 ? 56.014 -8.789 8.899 1.00 53.69 109 LYS A C 1
ATOM 902 O O . LYS A 1 109 ? 57.005 -8.483 9.560 1.00 53.69 109 LYS A O 1
ATOM 907 N N . ALA A 1 110 ? 55.839 -10.001 8.378 1.00 55.59 110 ALA A N 1
ATOM 908 C CA . ALA A 1 110 ? 56.948 -10.911 8.111 1.00 55.59 110 ALA A CA 1
ATOM 909 C C . ALA A 1 110 ? 57.339 -10.751 6.634 1.00 55.59 110 ALA A C 1
ATOM 911 O O . ALA A 1 110 ? 56.512 -10.857 5.733 1.00 55.59 110 ALA A O 1
ATOM 912 N N . LYS A 1 111 ? 58.601 -10.386 6.416 1.00 56.50 111 LYS A N 1
ATOM 913 C CA . LYS A 1 111 ? 59.223 -10.092 5.126 1.00 56.50 111 LYS A CA 1
ATOM 914 C C . LYS A 1 111 ? 59.729 -11.416 4.545 1.00 56.50 111 LYS A C 1
ATOM 916 O O . LYS A 1 111 ? 60.729 -11.932 5.026 1.00 56.50 111 LYS A O 1
ATOM 921 N N . GLY A 1 112 ? 59.042 -11.966 3.550 1.00 56.34 112 GLY A N 1
ATOM 922 C CA . GLY A 1 112 ? 59.458 -13.200 2.881 1.00 56.34 112 GLY A CA 1
ATOM 923 C C . GLY A 1 112 ? 58.575 -13.491 1.675 1.00 56.34 112 GLY A C 1
ATOM 924 O O . GLY A 1 112 ? 57.367 -13.599 1.816 1.00 56.34 112 GLY A O 1
ATOM 925 N N . ALA A 1 113 ? 59.194 -13.521 0.501 1.00 57.78 113 ALA A N 1
ATOM 926 C CA . ALA A 1 113 ? 58.602 -13.584 -0.827 1.00 57.78 113 ALA A CA 1
ATOM 927 C C . ALA A 1 113 ? 57.650 -14.767 -1.081 1.00 57.78 113 ALA A C 1
ATOM 929 O O . ALA A 1 113 ? 57.977 -15.900 -0.748 1.00 57.78 113 ALA A O 1
ATOM 930 N N . ALA A 1 114 ? 56.557 -14.498 -1.800 1.00 55.62 114 ALA A N 1
ATOM 931 C CA . ALA A 1 114 ? 56.022 -15.358 -2.855 1.00 55.62 114 ALA A CA 1
ATOM 932 C C . ALA A 1 114 ? 55.044 -14.537 -3.714 1.00 55.62 114 ALA A C 1
ATOM 934 O O . ALA A 1 114 ? 54.187 -13.826 -3.189 1.00 55.62 114 ALA A O 1
ATOM 935 N N . THR A 1 115 ? 55.224 -14.598 -5.031 1.00 58.78 115 THR A N 1
ATOM 936 C CA . THR A 1 115 ? 54.360 -13.989 -6.049 1.00 58.78 115 THR A CA 1
ATOM 937 C C . THR A 1 115 ? 52.938 -14.553 -5.925 1.00 58.78 115 THR A C 1
ATOM 939 O O . THR A 1 115 ? 52.798 -15.774 -5.984 1.00 58.78 115 THR A O 1
ATOM 942 N N . PRO A 1 116 ? 51.892 -13.725 -5.740 1.00 61.69 116 PRO A N 1
ATOM 943 C CA . PRO A 1 116 ? 50.526 -14.228 -5.672 1.00 61.69 116 PRO A CA 1
ATOM 944 C C . PRO A 1 116 ? 50.040 -14.618 -7.073 1.00 61.69 116 PRO A C 1
ATOM 946 O O . PRO A 1 116 ? 50.130 -13.827 -8.013 1.00 61.69 116 PRO A O 1
ATOM 949 N N . GLU A 1 117 ? 49.546 -15.850 -7.198 1.00 65.00 117 GLU A N 1
ATOM 950 C CA . GLU A 1 117 ? 48.782 -16.321 -8.356 1.00 65.00 117 GLU A CA 1
ATOM 951 C C . GLU A 1 117 ? 47.550 -15.430 -8.606 1.00 65.00 117 GLU A C 1
ATOM 953 O O . GLU A 1 117 ? 47.044 -14.814 -7.661 1.00 65.00 117 GLU A 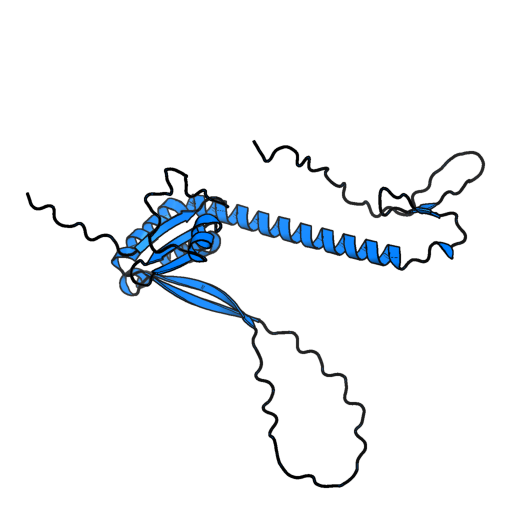O 1
ATOM 958 N N . PRO A 1 118 ? 47.047 -15.350 -9.855 1.00 58.16 118 PRO A N 1
ATOM 959 C CA . PRO A 1 118 ? 45.873 -14.556 -10.197 1.00 58.16 118 PRO A CA 1
ATOM 960 C C . PRO A 1 118 ? 44.637 -15.116 -9.485 1.00 58.16 118 PRO A C 1
ATOM 962 O O . PRO A 1 118 ? 44.027 -16.086 -9.927 1.00 58.16 118 PRO A O 1
ATOM 965 N N . THR A 1 119 ? 44.283 -14.507 -8.358 1.00 64.81 119 THR A N 1
ATOM 966 C CA . THR A 1 119 ? 43.028 -14.761 -7.654 1.00 64.81 119 THR A CA 1
ATOM 967 C C . THR A 1 119 ? 41.874 -14.522 -8.623 1.00 64.81 119 THR A C 1
ATOM 969 O O . THR A 1 119 ? 41.774 -13.434 -9.196 1.00 64.81 119 THR A O 1
ATOM 972 N N . GLU A 1 120 ? 41.028 -15.538 -8.819 1.00 72.81 120 GLU A N 1
ATOM 973 C CA . GLU A 1 120 ? 39.789 -15.430 -9.593 1.00 72.81 120 GLU A CA 1
ATOM 974 C C . GLU A 1 120 ? 39.040 -14.140 -9.216 1.00 72.81 120 GLU A C 1
ATOM 976 O O . GLU A 1 120 ? 39.009 -13.783 -8.029 1.00 72.81 120 GLU A O 1
ATOM 981 N N . PRO A 1 121 ? 38.458 -13.419 -10.195 1.00 73.88 121 PRO A N 1
ATOM 982 C CA . PRO A 1 121 ? 37.708 -12.209 -9.903 1.00 73.88 121 PRO A CA 1
ATOM 983 C C . PRO A 1 121 ? 36.648 -12.539 -8.844 1.00 73.88 121 PRO A C 1
ATOM 985 O O . PRO A 1 121 ? 35.969 -13.565 -8.968 1.00 73.88 121 PRO A O 1
ATOM 988 N N . PRO A 1 122 ? 36.536 -11.723 -7.781 1.00 75.69 122 PRO A N 1
ATOM 989 C CA . PRO A 1 122 ? 35.604 -11.986 -6.699 1.00 75.69 122 PRO A CA 1
ATOM 990 C C . PRO A 1 122 ? 34.213 -12.167 -7.297 1.00 75.69 122 PRO A C 1
ATOM 992 O O . PRO A 1 122 ? 33.720 -11.289 -8.004 1.00 75.69 122 PRO A O 1
ATOM 995 N N . LYS A 1 123 ? 33.610 -13.336 -7.059 1.00 79.75 123 LYS A N 1
ATOM 996 C CA . LYS A 1 123 ? 32.225 -13.596 -7.449 1.00 79.75 123 LYS A CA 1
ATOM 997 C C . LYS A 1 123 ? 31.376 -12.503 -6.811 1.00 79.75 123 LYS A C 1
ATOM 999 O O . LYS A 1 123 ? 31.375 -12.363 -5.593 1.00 79.75 123 LYS A O 1
ATOM 1004 N N . GLU A 1 124 ? 30.720 -11.702 -7.640 1.00 79.88 124 GLU A N 1
ATOM 1005 C CA . GLU A 1 124 ? 29.788 -10.686 -7.170 1.00 79.88 124 GLU A CA 1
ATOM 1006 C C . GLU A 1 124 ? 28.624 -11.399 -6.478 1.00 79.88 124 GLU A C 1
ATOM 1008 O O . GLU A 1 124 ? 27.784 -12.034 -7.125 1.00 79.88 124 GLU A O 1
ATOM 1013 N N . ASP A 1 125 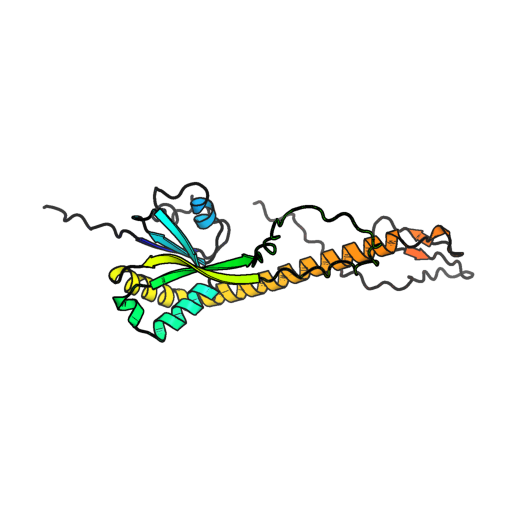? 28.603 -11.342 -5.148 1.00 81.50 125 ASP A N 1
ATOM 1014 C CA . ASP A 1 125 ? 27.496 -11.862 -4.363 1.00 81.50 125 ASP A CA 1
ATOM 1015 C C . ASP A 1 125 ? 26.247 -11.047 -4.708 1.00 81.50 125 ASP A C 1
ATOM 1017 O O . ASP A 1 125 ? 26.175 -9.836 -4.478 1.00 81.50 125 ASP A O 1
ATOM 1021 N N . LYS A 1 126 ? 25.257 -11.712 -5.314 1.00 84.50 126 LYS A N 1
ATOM 1022 C CA . LYS A 1 126 ? 23.965 -11.088 -5.607 1.00 84.50 126 LYS A CA 1
ATOM 1023 C C . LYS A 1 126 ? 23.383 -10.553 -4.294 1.00 84.50 126 LYS A C 1
ATOM 1025 O O . LYS A 1 126 ? 23.339 -11.314 -3.326 1.00 84.50 126 LYS A O 1
ATOM 1030 N N . PRO A 1 127 ? 22.906 -9.296 -4.249 1.00 84.12 127 PRO A N 1
ATOM 1031 C CA . PRO A 1 127 ? 22.325 -8.744 -3.035 1.00 84.12 127 PRO A CA 1
ATOM 1032 C C . PRO A 1 127 ? 21.153 -9.618 -2.579 1.00 84.12 127 PRO A C 1
ATOM 1034 O O . PRO A 1 127 ? 20.202 -9.844 -3.332 1.00 84.12 127 PRO A O 1
ATOM 1037 N N . GLU A 1 128 ? 21.234 -10.128 -1.350 1.00 91.81 128 GLU A N 1
ATOM 1038 C CA . GLU A 1 128 ? 20.142 -10.867 -0.728 1.00 91.81 128 GLU A CA 1
ATOM 1039 C C . GLU A 1 128 ? 19.155 -9.869 -0.108 1.00 91.81 128 GLU A C 1
ATOM 1041 O O . GLU A 1 128 ? 19.532 -8.932 0.604 1.00 91.81 128 GLU A O 1
ATOM 1046 N N . TYR A 1 129 ? 17.873 -10.059 -0.401 1.00 90.94 129 TYR A N 1
ATOM 1047 C CA . TYR A 1 129 ? 16.792 -9.221 0.102 1.00 90.94 129 TYR A CA 1
ATOM 1048 C C . TYR A 1 129 ? 15.940 -10.009 1.087 1.00 90.94 129 TYR A C 1
ATOM 1050 O O . TYR A 1 129 ? 15.615 -11.169 0.837 1.00 90.94 129 TYR A O 1
ATOM 1058 N N . GLU A 1 130 ? 15.530 -9.357 2.170 1.00 93.50 130 GLU A N 1
ATOM 1059 C CA . GLU A 1 130 ? 14.574 -9.900 3.129 1.00 93.50 130 GLU A CA 1
ATOM 1060 C C . GLU A 1 130 ? 13.334 -9.017 3.184 1.00 93.50 130 GLU A C 1
ATOM 1062 O O . GLU A 1 130 ? 13.431 -7.792 3.286 1.00 93.50 130 GLU A O 1
ATOM 1067 N N . ASP A 1 131 ? 12.163 -9.640 3.117 1.00 92.62 131 ASP A N 1
ATOM 1068 C CA . ASP A 1 131 ? 10.911 -8.942 3.354 1.00 92.62 131 ASP A CA 1
ATOM 1069 C C . ASP A 1 131 ? 10.613 -8.983 4.861 1.00 92.62 131 ASP A C 1
ATOM 1071 O O . ASP A 1 131 ? 10.396 -10.050 5.430 1.00 92.62 131 ASP A O 1
ATOM 1075 N N . THR A 1 132 ? 10.615 -7.818 5.504 1.00 94.19 132 THR A N 1
ATOM 1076 C CA . THR A 1 132 ? 10.358 -7.646 6.940 1.00 94.19 132 THR A CA 1
ATOM 1077 C C . THR A 1 132 ? 9.109 -6.802 7.155 1.00 94.19 132 THR A C 1
ATOM 1079 O O . THR A 1 132 ? 8.976 -5.743 6.538 1.00 94.19 132 THR A O 1
ATOM 1082 N N . ASP A 1 133 ? 8.238 -7.225 8.066 1.00 94.06 133 ASP A N 1
ATOM 1083 C CA . ASP A 1 133 ? 7.079 -6.441 8.494 1.00 94.06 133 ASP A CA 1
ATOM 1084 C C . ASP A 1 133 ? 7.459 -5.580 9.708 1.00 94.06 133 ASP A C 1
ATOM 1086 O O . ASP A 1 133 ? 7.978 -6.084 10.704 1.00 94.06 133 ASP A O 1
ATOM 1090 N N . GLU A 1 134 ? 7.216 -4.273 9.624 1.00 95.94 134 GLU A N 1
ATOM 1091 C CA . GLU A 1 134 ? 7.442 -3.322 10.716 1.00 95.94 134 GLU A CA 1
ATOM 1092 C C . GLU A 1 134 ? 6.097 -2.799 11.219 1.00 95.94 134 GLU A C 1
ATOM 1094 O O . GLU A 1 134 ? 5.277 -2.312 10.440 1.00 95.94 134 GLU A O 1
ATOM 1099 N N . GLU A 1 135 ? 5.856 -2.913 12.522 1.00 96.81 135 GLU A N 1
ATOM 1100 C CA . GLU A 1 135 ? 4.647 -2.399 13.159 1.00 96.81 135 GLU A CA 1
ATOM 1101 C C . GLU A 1 135 ? 4.711 -0.876 13.292 1.00 96.81 135 GLU A C 1
ATOM 1103 O O . GLU A 1 135 ? 5.685 -0.329 13.807 1.00 96.81 135 GLU A O 1
ATOM 1108 N N . ARG A 1 136 ? 3.672 -0.191 12.805 1.00 96.69 136 ARG A N 1
ATOM 1109 C CA . ARG A 1 136 ? 3.624 1.277 12.721 1.00 96.69 136 ARG A CA 1
ATOM 1110 C C . ARG A 1 136 ? 2.611 1.864 13.692 1.00 96.69 136 ARG A C 1
ATOM 1112 O O . ARG A 1 136 ? 2.903 2.854 14.352 1.00 96.69 136 ARG A O 1
ATOM 1119 N N . ILE A 1 137 ? 1.436 1.244 13.783 1.00 96.88 137 ILE A N 1
ATOM 1120 C CA . ILE A 1 137 ? 0.352 1.635 14.690 1.00 96.88 137 ILE A CA 1
ATOM 1121 C C . ILE A 1 137 ? -0.201 0.363 15.333 1.00 96.88 137 ILE A C 1
ATOM 1123 O O . ILE A 1 137 ? -0.411 -0.630 14.639 1.00 96.88 137 ILE A O 1
ATOM 1127 N N . ARG A 1 138 ? -0.491 0.399 16.636 1.00 97.50 138 ARG A N 1
ATOM 1128 C CA . ARG A 1 138 ? -1.278 -0.638 17.313 1.00 97.50 138 ARG A CA 1
ATOM 1129 C C . ARG A 1 138 ? -2.608 -0.055 17.754 1.00 97.50 138 ARG A C 1
ATOM 1131 O O . ARG A 1 138 ? -2.643 0.801 18.633 1.00 97.50 138 ARG A O 1
ATOM 1138 N N . LEU A 1 139 ? -3.698 -0.518 17.152 1.00 96.62 139 LEU A N 1
ATOM 1139 C CA . LEU A 1 139 ? -5.035 -0.082 17.544 1.00 96.62 139 LEU A CA 1
ATOM 1140 C C . LEU A 1 139 ? -5.423 -0.699 18.891 1.00 96.62 139 LEU A C 1
ATOM 1142 O O . LEU A 1 139 ? -5.187 -1.882 19.140 1.00 96.62 139 LEU A O 1
ATOM 1146 N N . MET A 1 140 ? -6.008 0.120 19.764 1.00 94.56 140 MET A N 1
ATOM 1147 C CA . MET A 1 140 ? -6.461 -0.298 21.092 1.00 94.56 140 MET A CA 1
ATOM 1148 C C . MET A 1 140 ? -7.796 -1.060 21.013 1.00 94.56 140 MET A C 1
ATOM 1150 O O . MET A 1 140 ? -8.580 -0.809 20.100 1.00 94.56 140 MET A O 1
ATOM 1154 N N . PRO A 1 141 ? -8.132 -1.922 21.993 1.00 93.62 141 PRO A N 1
ATOM 1155 C CA . PRO A 1 141 ? -9.355 -2.736 21.981 1.00 93.62 141 PRO A CA 1
ATOM 1156 C C . PRO A 1 141 ? -10.659 -2.032 21.558 1.00 93.62 141 PRO A C 1
ATOM 1158 O O . PRO A 1 141 ? -11.369 -2.595 20.724 1.00 93.62 141 PRO A O 1
ATOM 1161 N N . PRO A 1 142 ? -10.979 -0.805 22.028 1.00 92.25 142 PRO A N 1
ATOM 1162 C CA . PRO A 1 142 ? -12.189 -0.106 21.585 1.00 92.25 142 PRO A CA 1
ATOM 1163 C C . PRO A 1 142 ? -12.178 0.220 20.083 1.00 92.25 142 PRO A C 1
ATOM 1165 O O . PRO A 1 142 ? -13.185 0.043 19.405 1.00 92.25 142 PRO A O 1
ATOM 1168 N N . ALA A 1 143 ? -11.019 0.622 19.552 1.00 94.94 143 ALA A N 1
ATOM 1169 C CA . ALA A 1 143 ? -10.816 0.938 18.140 1.00 94.94 143 ALA A CA 1
ATOM 1170 C C . ALA A 1 143 ? -10.941 -0.296 17.240 1.00 94.94 143 ALA A C 1
ATOM 1172 O O . ALA A 1 143 ? -11.347 -0.203 16.084 1.00 94.94 143 ALA A O 1
ATOM 1173 N N . ASN A 1 144 ? -10.596 -1.470 17.768 1.00 95.62 144 ASN A N 1
ATOM 1174 C CA . ASN A 1 144 ? -10.500 -2.679 16.963 1.00 95.62 144 ASN A CA 1
ATOM 1175 C C . ASN A 1 144 ? -11.846 -3.124 16.394 1.00 95.62 144 ASN A C 1
ATOM 1177 O O . ASN A 1 144 ? -11.903 -3.588 15.258 1.00 95.62 144 ASN A O 1
ATOM 1181 N N . LEU A 1 145 ? -12.923 -2.994 17.176 1.00 96.00 145 LEU A N 1
ATOM 1182 C CA . LEU A 1 145 ? -14.268 -3.363 16.729 1.00 96.00 145 LEU A CA 1
ATOM 1183 C C . LEU A 1 145 ? -14.751 -2.434 15.614 1.00 96.00 145 LEU A C 1
ATOM 1185 O O . LEU A 1 145 ? -15.267 -2.911 14.606 1.00 96.00 145 LEU A O 1
ATOM 1189 N N . GLU A 1 146 ? -14.533 -1.128 15.773 1.00 95.94 146 GLU A N 1
ATOM 1190 C CA . GLU A 1 146 ? -14.867 -0.119 14.764 1.00 95.94 146 GLU A CA 1
ATOM 1191 C C . GLU A 1 146 ? -14.051 -0.325 13.484 1.00 95.94 146 GLU A C 1
ATOM 1193 O O . GLU A 1 146 ? -14.607 -0.334 12.389 1.00 95.94 146 GLU A O 1
ATOM 1198 N N . PHE A 1 147 ? -12.746 -0.578 13.608 1.00 97.31 147 PHE A N 1
ATOM 1199 C CA . PHE A 1 147 ? -11.880 -0.839 12.463 1.00 97.31 147 PHE A CA 1
ATOM 1200 C C . PHE A 1 147 ? -12.248 -2.140 11.736 1.00 97.31 147 PHE A C 1
ATOM 1202 O O . PHE A 1 147 ? -12.303 -2.175 10.507 1.00 97.31 147 PHE A O 1
ATOM 1209 N N . PHE A 1 148 ? -12.552 -3.211 12.473 1.00 97.75 148 PHE A N 1
ATOM 1210 C CA . PHE A 1 148 ? -13.017 -4.464 11.881 1.00 97.75 148 PHE A CA 1
ATOM 1211 C C . PHE A 1 148 ? -14.349 -4.282 11.143 1.00 97.75 148 PHE A C 1
ATOM 1213 O O . PHE A 1 148 ? -14.470 -4.716 9.996 1.00 97.75 148 PHE A O 1
ATOM 1220 N N . ALA A 1 149 ? -15.319 -3.598 11.760 1.00 97.62 149 ALA A N 1
ATOM 1221 C CA . ALA A 1 149 ? -16.602 -3.284 11.134 1.00 97.62 149 ALA A CA 1
ATOM 1222 C C . ALA A 1 149 ? -16.417 -2.441 9.863 1.00 97.62 149 ALA A C 1
ATOM 1224 O O . ALA A 1 149 ? -17.000 -2.760 8.828 1.00 97.62 149 ALA A O 1
ATOM 1225 N N . PHE A 1 150 ? -15.533 -1.441 9.905 1.00 97.44 150 PHE A N 1
ATOM 1226 C CA . PHE A 1 150 ? -15.176 -0.618 8.752 1.00 97.44 150 PHE A CA 1
ATOM 1227 C C . PHE A 1 150 ? -14.622 -1.456 7.588 1.00 97.44 150 PHE A C 1
ATOM 1229 O O . PHE A 1 150 ? -15.040 -1.305 6.438 1.00 97.44 150 PHE A O 1
ATOM 1236 N N . LEU A 1 151 ? -13.702 -2.386 7.867 1.00 98.38 151 LEU A N 1
ATOM 1237 C CA . LEU A 1 151 ? -13.164 -3.283 6.840 1.00 98.38 151 LEU A CA 1
ATOM 1238 C C . LEU A 1 151 ? -14.238 -4.215 6.260 1.00 98.38 151 LEU A C 1
ATOM 1240 O O . LEU A 1 151 ? -14.209 -4.492 5.060 1.00 98.38 151 LEU A O 1
ATOM 1244 N N . GLN A 1 152 ? -15.178 -4.693 7.082 1.00 98.38 152 GLN A N 1
ATOM 1245 C CA . GLN A 1 152 ? -16.301 -5.510 6.615 1.00 98.38 152 GLN A CA 1
ATOM 1246 C C . GLN A 1 152 ? -17.246 -4.714 5.709 1.00 98.38 152 GLN A C 1
ATOM 1248 O O . GLN A 1 152 ? -17.597 -5.196 4.632 1.00 98.38 152 GLN A O 1
ATOM 1253 N N . GLU A 1 153 ? -17.617 -3.497 6.111 1.00 98.31 153 GLU A N 1
ATOM 1254 C CA . GLU A 1 153 ? -18.481 -2.602 5.334 1.00 98.31 153 GLU A CA 1
ATOM 1255 C C . GLU A 1 153 ? -17.890 -2.314 3.946 1.00 98.31 153 GLU A C 1
ATOM 1257 O O . GLU A 1 153 ? -18.596 -2.317 2.935 1.00 98.31 153 GLU A O 1
ATOM 1262 N N . HIS A 1 154 ? -16.571 -2.134 3.876 1.00 98.31 154 HIS A N 1
ATOM 1263 C CA . HIS A 1 154 ? -15.875 -1.780 2.643 1.00 98.31 154 HIS A CA 1
ATOM 1264 C C . HIS A 1 154 ? -15.238 -2.962 1.895 1.00 98.31 154 HIS A C 1
ATOM 1266 O O . HIS A 1 154 ? -14.541 -2.740 0.901 1.00 98.31 154 HIS A O 1
ATOM 1272 N N . GLU A 1 155 ? -15.492 -4.215 2.292 1.00 98.50 155 GLU A N 1
ATOM 1273 C CA . GLU A 1 155 ? -14.834 -5.399 1.713 1.00 98.50 155 GLU A CA 1
ATOM 1274 C C . GLU A 1 155 ? -14.994 -5.476 0.185 1.00 98.50 155 GLU A C 1
ATOM 1276 O O . GLU A 1 155 ? -14.023 -5.714 -0.536 1.00 98.50 155 GLU A O 1
ATOM 1281 N N . ALA A 1 156 ? -16.208 -5.247 -0.329 1.00 98.19 156 ALA A N 1
ATOM 1282 C CA . ALA A 1 156 ? -16.480 -5.303 -1.766 1.00 98.19 156 ALA A CA 1
ATOM 1283 C C . ALA A 1 156 ? -15.670 -4.255 -2.544 1.00 98.19 156 ALA A C 1
ATOM 1285 O O . ALA A 1 156 ? -15.072 -4.560 -3.578 1.00 98.19 156 ALA A O 1
ATOM 1286 N N . ARG A 1 157 ? -15.589 -3.031 -2.009 1.00 97.81 157 ARG A N 1
ATOM 1287 C CA . ARG A 1 157 ? -14.821 -1.947 -2.625 1.00 97.81 157 ARG A CA 1
ATOM 1288 C C . ARG A 1 157 ? -13.323 -2.232 -2.569 1.00 97.81 157 ARG A C 1
ATOM 1290 O O . ARG A 1 157 ? -12.632 -2.001 -3.554 1.00 97.81 157 ARG A O 1
ATOM 1297 N N . LEU A 1 158 ? -12.825 -2.781 -1.461 1.00 98.12 158 LEU A N 1
ATOM 1298 C CA . LEU A 1 158 ? -11.424 -3.186 -1.332 1.00 98.12 158 LEU A CA 1
ATOM 1299 C C . LEU A 1 158 ? -11.047 -4.278 -2.344 1.00 98.12 158 LEU A C 1
ATOM 1301 O O . LEU A 1 158 ? -9.967 -4.206 -2.927 1.00 98.12 158 LEU A O 1
ATOM 1305 N N . LYS A 1 159 ? -11.932 -5.250 -2.613 1.00 98.44 159 LYS A N 1
ATOM 1306 C CA . LYS A 1 159 ? -11.705 -6.280 -3.649 1.00 98.44 159 LYS A CA 1
ATOM 1307 C C . LYS A 1 159 ? -11.547 -5.664 -5.035 1.00 98.44 159 LYS A C 1
ATOM 1309 O O . LYS A 1 159 ? -10.545 -5.915 -5.700 1.00 98.44 159 LYS A O 1
ATOM 1314 N N . GLU A 1 160 ? -12.473 -4.793 -5.425 1.00 97.81 160 GLU A N 1
ATOM 1315 C CA . GLU A 1 160 ? -12.400 -4.068 -6.699 1.00 97.81 160 GLU A CA 1
ATOM 1316 C C . GLU A 1 160 ? -11.110 -3.234 -6.801 1.00 97.81 160 GLU A C 1
ATOM 1318 O O . GLU A 1 160 ? -10.429 -3.223 -7.829 1.00 97.81 160 GLU A O 1
ATOM 1323 N N . MET A 1 161 ? -10.740 -2.543 -5.718 1.00 97.44 161 MET A N 1
ATOM 1324 C CA . MET A 1 161 ? -9.514 -1.751 -5.668 1.00 97.44 161 MET A CA 1
ATOM 1325 C C . MET A 1 161 ? -8.271 -2.623 -5.866 1.00 97.44 161 MET A C 1
ATOM 1327 O O . MET A 1 161 ? -7.427 -2.267 -6.689 1.00 97.44 161 MET A O 1
ATOM 1331 N N . ALA A 1 162 ? -8.192 -3.767 -5.181 1.00 97.81 162 ALA A N 1
ATOM 1332 C CA . ALA A 1 162 ? -7.077 -4.703 -5.282 1.00 97.81 162 ALA A CA 1
ATOM 1333 C C . ALA A 1 162 ? -6.927 -5.288 -6.698 1.00 97.81 162 ALA A C 1
ATOM 1335 O O . ALA A 1 162 ? -5.807 -5.409 -7.196 1.00 97.81 162 ALA A O 1
ATOM 1336 N N . GLU A 1 163 ? -8.032 -5.604 -7.378 1.00 98.12 163 GLU A N 1
ATOM 1337 C CA . GLU A 1 163 ? -8.008 -6.055 -8.776 1.00 98.12 163 GLU A CA 1
ATOM 1338 C C . GLU A 1 163 ? -7.501 -4.965 -9.725 1.00 98.12 163 GLU A C 1
ATOM 1340 O O . GLU A 1 163 ? -6.669 -5.226 -10.596 1.00 98.12 163 GLU A O 1
ATOM 1345 N N . GLN A 1 164 ? -7.959 -3.725 -9.538 1.00 97.12 164 GLN A N 1
ATOM 1346 C CA . GLN A 1 164 ? -7.482 -2.587 -10.324 1.00 97.12 164 GLN A CA 1
ATOM 1347 C C . GLN 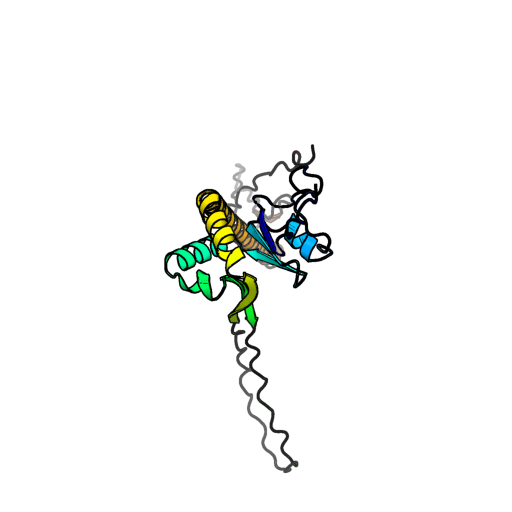A 1 164 ? -5.996 -2.310 -10.084 1.00 97.12 164 GLN A C 1
ATOM 1349 O O . GLN A 1 164 ? -5.276 -2.007 -11.033 1.00 97.12 164 GLN A O 1
ATOM 1354 N N . ASP A 1 165 ? -5.527 -2.420 -8.840 1.00 95.56 165 ASP A N 1
ATOM 1355 C CA . ASP A 1 165 ? -4.116 -2.225 -8.504 1.00 95.56 165 ASP A CA 1
ATOM 1356 C C . ASP A 1 165 ? -3.246 -3.326 -9.120 1.00 95.56 165 ASP A C 1
ATOM 1358 O O . ASP A 1 165 ? -2.212 -3.020 -9.713 1.00 95.56 165 ASP A O 1
ATOM 1362 N N . LYS A 1 166 ? -3.707 -4.585 -9.094 1.00 97.06 166 LYS A N 1
ATOM 1363 C CA . LYS A 1 166 ? -3.048 -5.695 -9.796 1.00 97.06 166 LYS A CA 1
ATOM 1364 C C . LYS A 1 166 ? -2.941 -5.423 -11.296 1.00 97.06 166 LYS A C 1
ATOM 1366 O O . LYS A 1 166 ? -1.851 -5.491 -11.850 1.00 97.06 166 LYS A O 1
ATOM 1371 N N . LYS A 1 167 ? -4.049 -5.046 -11.940 1.00 97.75 167 LYS A N 1
ATOM 1372 C CA . LYS A 1 167 ? -4.062 -4.734 -13.374 1.00 97.75 167 LYS A CA 1
ATOM 1373 C C . LYS A 1 167 ? -3.094 -3.600 -13.721 1.00 97.75 167 LYS A C 1
ATOM 1375 O O . LYS A 1 167 ? -2.363 -3.699 -14.697 1.00 97.75 167 LYS A O 1
ATOM 1380 N N . ARG A 1 168 ? -3.061 -2.532 -12.917 1.00 94.50 168 ARG A N 1
ATOM 1381 C CA . ARG A 1 168 ? -2.120 -1.418 -13.116 1.00 94.50 168 ARG A CA 1
ATOM 1382 C C . ARG A 1 168 ? -0.668 -1.860 -12.972 1.00 94.50 168 ARG A C 1
ATOM 1384 O O . ARG A 1 168 ? 0.164 -1.401 -13.746 1.00 94.50 168 ARG A O 1
ATOM 1391 N N . ALA A 1 169 ? -0.367 -2.722 -12.001 1.00 94.56 169 ALA A N 1
ATOM 1392 C CA . ALA A 1 169 ? 0.972 -3.275 -11.834 1.00 94.56 169 ALA A CA 1
ATOM 1393 C C . ALA A 1 169 ? 1.385 -4.109 -13.059 1.00 94.56 169 ALA A C 1
ATOM 1395 O O . ALA A 1 169 ? 2.482 -3.912 -13.581 1.00 94.56 169 ALA A O 1
ATOM 1396 N N . ASP A 1 170 ? 0.487 -4.958 -13.567 1.00 96.25 170 ASP A N 1
ATOM 1397 C CA . ASP A 1 170 ? 0.719 -5.751 -14.779 1.00 96.25 170 ASP A CA 1
ATOM 1398 C C . ASP A 1 170 ? 0.934 -4.844 -16.010 1.00 96.25 170 ASP A C 1
ATOM 1400 O O . ASP A 1 170 ? 1.889 -5.023 -16.768 1.00 96.25 170 ASP A O 1
ATOM 1404 N N . ASP A 1 171 ? 0.096 -3.819 -16.190 1.00 96.88 171 ASP A N 1
ATOM 1405 C CA . ASP A 1 171 ? 0.215 -2.844 -17.282 1.00 96.88 171 ASP A CA 1
ATOM 1406 C C . ASP A 1 171 ? 1.525 -2.035 -17.203 1.00 96.88 171 ASP A C 1
ATOM 1408 O O . ASP A 1 171 ? 2.139 -1.744 -18.233 1.00 96.88 171 ASP A O 1
ATOM 1412 N N . ALA A 1 172 ? 1.969 -1.668 -15.997 1.00 95.56 172 ALA A N 1
ATOM 1413 C CA . ALA A 1 172 ? 3.229 -0.961 -15.784 1.00 95.56 172 ALA A CA 1
ATOM 1414 C C . ALA A 1 172 ? 4.440 -1.849 -16.106 1.00 95.56 172 ALA A C 1
ATOM 1416 O O . ALA A 1 172 ? 5.377 -1.396 -16.761 1.00 95.56 172 ALA A O 1
ATOM 1417 N N . MET A 1 173 ? 4.406 -3.125 -15.712 1.00 96.19 173 MET A N 1
ATOM 1418 C CA . MET A 1 173 ? 5.466 -4.079 -16.047 1.00 96.19 173 MET A CA 1
ATOM 1419 C C . MET A 1 173 ? 5.598 -4.285 -17.557 1.00 96.19 173 MET A C 1
ATOM 1421 O O . MET A 1 173 ? 6.716 -4.285 -18.071 1.00 96.19 173 MET A O 1
ATOM 1425 N N . HIS A 1 174 ? 4.484 -4.392 -18.288 1.00 95.88 174 HIS A N 1
ATOM 1426 C CA . HIS A 1 174 ? 4.524 -4.462 -19.752 1.00 95.88 174 HIS A CA 1
ATOM 1427 C C . HIS A 1 174 ? 5.190 -3.228 -20.376 1.00 95.88 174 HIS A C 1
ATOM 1429 O O . HIS A 1 174 ? 6.021 -3.377 -21.267 1.00 95.88 174 HIS A O 1
ATOM 1435 N N . GLN A 1 175 ? 4.906 -2.026 -19.865 1.00 95.94 175 GLN A N 1
ATOM 1436 C CA . GLN A 1 175 ? 5.547 -0.798 -20.350 1.00 95.94 175 GLN A CA 1
ATOM 1437 C C . GLN A 1 175 ? 7.064 -0.804 -20.127 1.00 95.94 175 GLN A C 1
ATOM 1439 O O . GLN A 1 175 ? 7.808 -0.369 -21.001 1.00 95.94 175 GLN A O 1
ATOM 1444 N N . VAL A 1 176 ? 7.539 -1.326 -18.991 1.00 96.62 176 VAL A N 1
ATOM 1445 C CA . VAL A 1 176 ? 8.982 -1.467 -18.736 1.00 96.62 176 VAL A CA 1
ATOM 1446 C C . VAL A 1 176 ? 9.627 -2.403 -19.760 1.00 96.62 176 VAL A C 1
ATOM 1448 O O . VAL A 1 176 ? 10.679 -2.075 -20.304 1.00 96.62 176 VAL A O 1
ATOM 1451 N N . TYR A 1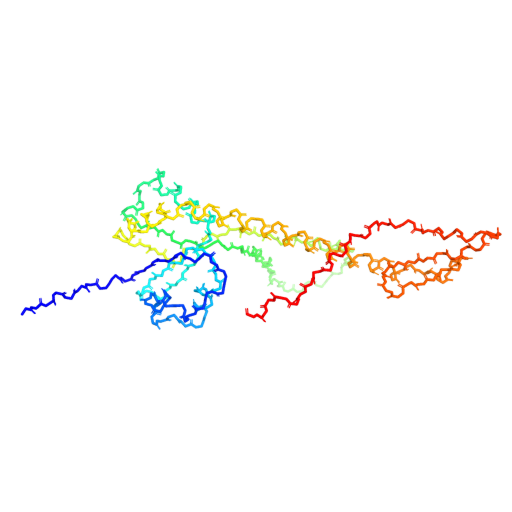 177 ? 8.995 -3.539 -20.069 1.00 96.00 177 TYR A N 1
ATOM 1452 C CA . TYR A 1 177 ? 9.502 -4.448 -21.100 1.00 96.00 177 TYR A CA 1
ATOM 1453 C C . TYR A 1 177 ? 9.509 -3.817 -22.490 1.00 96.00 177 TYR A C 1
ATOM 1455 O O . TYR A 1 177 ? 10.496 -3.969 -23.207 1.00 96.00 177 TYR A O 1
ATOM 1463 N N . ASP A 1 178 ? 8.456 -3.088 -22.856 1.00 93.38 178 ASP A N 1
ATOM 1464 C CA . ASP A 1 178 ? 8.393 -2.377 -24.133 1.00 93.38 178 ASP A CA 1
ATOM 1465 C C . ASP A 1 178 ? 9.554 -1.381 -24.268 1.00 93.38 178 ASP A C 1
ATOM 1467 O O . ASP A 1 178 ? 10.219 -1.355 -25.304 1.00 93.38 178 ASP A O 1
ATOM 1471 N N . ILE A 1 179 ? 9.853 -0.627 -23.202 1.00 95.25 179 ILE A N 1
ATOM 1472 C CA . ILE A 1 179 ? 10.991 0.300 -23.158 1.00 95.25 179 ILE A CA 1
ATOM 1473 C C . ILE A 1 179 ? 12.312 -0.460 -23.316 1.00 95.25 179 ILE A C 1
ATOM 1475 O O . ILE A 1 179 ? 13.117 -0.095 -24.165 1.00 95.25 179 ILE A O 1
ATOM 1479 N N . LEU A 1 180 ? 12.535 -1.538 -22.558 1.00 95.38 180 LEU A N 1
ATOM 1480 C CA . LEU A 1 180 ? 13.779 -2.316 -22.639 1.00 95.38 180 LEU A CA 1
ATOM 1481 C C . LEU A 1 180 ? 13.995 -2.927 -24.028 1.00 95.38 180 LEU A C 1
ATOM 1483 O O . LEU A 1 180 ? 15.103 -2.874 -24.557 1.00 95.38 180 LEU A O 1
ATOM 1487 N N . ILE A 1 181 ? 12.942 -3.481 -24.635 1.00 92.81 181 ILE A N 1
ATOM 1488 C CA . ILE A 1 181 ? 12.993 -4.035 -25.993 1.00 92.81 181 ILE A CA 1
ATOM 1489 C C . ILE A 1 181 ? 13.284 -2.926 -27.004 1.00 92.81 181 ILE A C 1
ATOM 1491 O O . ILE A 1 181 ? 14.068 -3.133 -27.930 1.00 92.81 181 ILE A O 1
ATOM 1495 N N . GLN A 1 182 ? 12.661 -1.758 -26.849 1.00 90.44 182 GLN A N 1
ATOM 1496 C CA . GLN A 1 182 ? 12.910 -0.621 -27.722 1.00 90.44 182 GLN A CA 1
ATOM 1497 C C . GLN A 1 182 ? 14.362 -0.139 -27.608 1.00 90.44 182 GLN A C 1
ATOM 1499 O O . GLN A 1 182 ? 15.036 -0.032 -28.629 1.00 90.44 182 GLN A O 1
ATOM 1504 N N . THR A 1 183 ? 14.868 0.069 -26.392 1.00 93.19 183 THR A N 1
ATOM 1505 C CA . THR A 1 183 ? 16.256 0.486 -26.155 1.00 93.19 183 THR A CA 1
ATOM 1506 C C . TH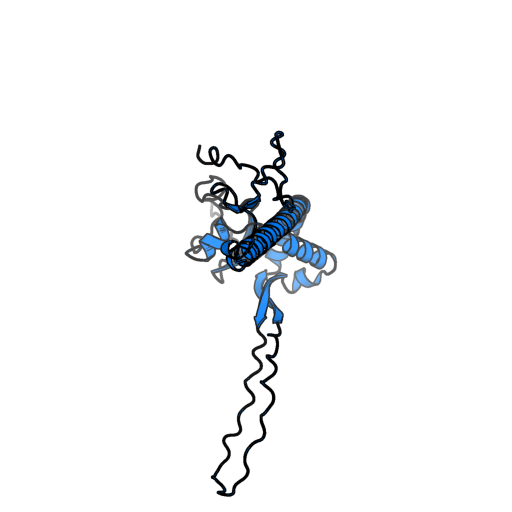R A 1 183 ? 17.259 -0.547 -26.674 1.00 93.19 183 THR A C 1
ATOM 1508 O O . THR A 1 183 ? 18.255 -0.174 -27.288 1.00 93.19 183 THR A O 1
ATOM 1511 N N . ALA A 1 184 ? 16.992 -1.846 -26.502 1.00 91.38 184 ALA A N 1
ATOM 1512 C CA . ALA A 1 184 ? 17.837 -2.904 -27.059 1.00 91.38 184 ALA A CA 1
ATOM 1513 C C . ALA A 1 184 ? 17.878 -2.855 -28.596 1.00 91.38 184 ALA A C 1
ATOM 1515 O O . ALA A 1 184 ? 18.953 -2.934 -29.183 1.00 91.38 184 ALA A O 1
ATOM 1516 N N . ARG A 1 185 ? 16.730 -2.646 -29.255 1.00 85.56 185 ARG A N 1
ATOM 1517 C CA . ARG A 1 185 ? 16.667 -2.489 -30.720 1.00 85.56 185 ARG A CA 1
ATOM 1518 C C . ARG A 1 185 ? 17.401 -1.244 -31.204 1.00 85.56 185 ARG A C 1
ATOM 1520 O O . ARG A 1 185 ? 18.065 -1.294 -32.233 1.00 85.56 185 ARG A O 1
ATOM 1527 N N . GLU A 1 186 ? 17.274 -0.130 -30.489 1.00 87.19 186 GLU A N 1
ATOM 1528 C CA . GLU A 1 186 ? 18.004 1.107 -30.788 1.00 87.19 186 GLU A CA 1
ATOM 1529 C C . GLU A 1 186 ? 19.519 0.884 -30.703 1.00 87.19 186 GLU A C 1
ATOM 1531 O O . GLU A 1 186 ? 20.250 1.297 -31.605 1.00 87.19 186 GLU A O 1
ATOM 1536 N N . HIS A 1 187 ? 19.973 0.160 -29.677 1.00 89.44 187 HIS A N 1
ATOM 1537 C CA . HIS A 1 187 ? 21.373 -0.221 -29.519 1.00 89.44 187 HIS A CA 1
ATOM 1538 C C . HIS A 1 187 ? 21.856 -1.124 -30.661 1.00 89.44 187 HIS A C 1
ATOM 1540 O O . HIS A 1 187 ? 22.840 -0.792 -31.318 1.00 89.44 187 HIS A O 1
ATOM 1546 N N . GLU A 1 188 ? 21.132 -2.205 -30.970 1.00 85.62 188 GLU A N 1
ATOM 1547 C CA . GLU A 1 188 ? 21.458 -3.103 -32.089 1.00 85.62 188 GLU A CA 1
ATOM 1548 C C . GLU A 1 188 ? 21.564 -2.339 -33.416 1.00 85.62 188 GLU A C 1
ATOM 1550 O O . GLU A 1 188 ? 22.513 -2.521 -34.174 1.00 85.62 188 GLU A O 1
ATOM 1555 N N . VAL A 1 189 ? 20.617 -1.439 -33.698 1.00 83.69 189 VAL A N 1
ATOM 1556 C CA . VAL A 1 189 ? 20.636 -0.628 -34.923 1.00 83.69 189 VAL A CA 1
ATOM 1557 C C . VAL A 1 189 ? 21.830 0.328 -34.958 1.00 83.69 189 VAL A C 1
ATOM 1559 O O . VAL A 1 189 ? 22.350 0.588 -36.041 1.00 83.69 189 VAL A O 1
ATOM 1562 N N . SER A 1 190 ? 22.280 0.830 -33.805 1.00 85.38 190 SER A N 1
ATOM 1563 C CA . SER A 1 190 ? 23.462 1.695 -33.717 1.00 85.38 190 SER A CA 1
ATOM 1564 C C . SER A 1 190 ? 24.789 0.953 -33.914 1.00 85.38 190 SER A C 1
ATOM 1566 O O . SER A 1 190 ? 25.748 1.551 -34.396 1.00 85.38 190 SER A O 1
ATOM 1568 N N . GLU A 1 191 ? 24.846 -0.342 -33.588 1.00 88.94 191 GLU A N 1
ATOM 1569 C CA . GLU A 1 191 ? 26.048 -1.171 -33.751 1.00 88.94 191 GLU A CA 1
ATOM 1570 C C . GLU A 1 191 ? 26.206 -1.732 -35.169 1.00 88.94 191 GLU A C 1
ATOM 1572 O O . GLU A 1 191 ? 27.321 -2.031 -35.605 1.00 88.94 191 GLU A O 1
ATOM 1577 N N . ILE A 1 192 ? 25.108 -1.901 -35.911 1.00 81.00 192 ILE A N 1
ATOM 1578 C CA . ILE A 1 192 ? 25.175 -2.429 -37.274 1.00 81.00 192 ILE A CA 1
ATOM 1579 C C . ILE A 1 192 ? 25.754 -1.359 -38.207 1.00 81.00 192 ILE A C 1
ATOM 1581 O O . ILE A 1 192 ? 25.075 -0.407 -38.591 1.00 81.00 192 ILE A O 1
ATOM 1585 N N . ASP A 1 193 ? 26.985 -1.580 -38.675 1.00 76.94 193 ASP A N 1
ATOM 1586 C CA . ASP A 1 193 ? 27.570 -0.796 -39.762 1.00 76.94 193 ASP A CA 1
ATOM 1587 C C . ASP A 1 193 ? 26.885 -1.132 -41.098 1.00 76.94 193 ASP A C 1
ATOM 1589 O O . ASP A 1 193 ? 27.262 -2.044 -41.843 1.00 76.94 193 ASP A O 1
ATOM 1593 N N . LEU A 1 194 ? 25.816 -0.396 -41.392 1.00 68.56 194 LEU A N 1
ATOM 1594 C CA . LEU A 1 194 ? 25.077 -0.517 -42.645 1.00 68.56 194 LEU A CA 1
ATOM 1595 C C . LEU A 1 194 ? 25.829 0.087 -43.836 1.00 68.56 194 LEU A C 1
ATOM 1597 O O . LEU A 1 194 ? 25.486 -0.238 -44.973 1.00 68.56 194 LEU A O 1
ATOM 1601 N N . SER A 1 195 ? 26.859 0.909 -43.599 1.00 66.50 195 SER A N 1
ATOM 1602 C CA . SER A 1 195 ? 27.679 1.501 -44.661 1.00 66.50 195 SER A CA 1
ATOM 1603 C C . SER A 1 195 ? 28.642 0.490 -45.287 1.00 66.50 195 SER A C 1
ATOM 1605 O O . SER A 1 195 ? 28.939 0.572 -46.477 1.00 66.50 195 SER A O 1
ATOM 1607 N N . ALA A 1 196 ? 29.045 -0.529 -44.523 1.00 72.81 196 ALA A N 1
ATOM 1608 C CA . ALA A 1 196 ? 29.883 -1.623 -45.005 1.00 72.81 196 ALA A CA 1
ATOM 1609 C C . ALA A 1 196 ? 29.131 -2.662 -45.861 1.00 72.81 196 ALA A C 1
ATOM 1611 O O . ALA A 1 196 ? 29.749 -3.580 -46.407 1.00 72.81 196 ALA A O 1
ATOM 1612 N N . ARG A 1 197 ? 27.798 -2.571 -45.987 1.00 71.50 197 ARG A N 1
ATOM 1613 C CA . ARG A 1 197 ? 27.002 -3.552 -46.742 1.00 71.50 197 ARG A CA 1
ATOM 1614 C C . ARG A 1 197 ? 26.853 -3.139 -48.215 1.00 71.50 197 ARG A C 1
ATOM 1616 O O . ARG A 1 197 ? 26.561 -1.984 -48.496 1.00 71.50 197 ARG A O 1
ATOM 1623 N N . PRO A 1 198 ? 26.932 -4.084 -49.173 1.00 78.06 198 PRO A N 1
ATOM 1624 C CA . PRO A 1 198 ? 26.917 -3.795 -50.616 1.00 78.06 198 PRO A CA 1
ATOM 1625 C C . PRO A 1 198 ? 25.546 -3.373 -51.182 1.00 78.06 198 PRO A C 1
ATOM 1627 O O . PRO A 1 198 ? 25.394 -3.252 -52.394 1.00 78.06 198 PRO A O 1
ATOM 1630 N N . LEU A 1 199 ? 24.531 -3.183 -50.333 1.00 76.25 199 LEU A N 1
ATOM 1631 C CA . LEU A 1 199 ? 23.173 -2.829 -50.746 1.00 76.25 199 LEU A CA 1
ATOM 1632 C C . LEU A 1 199 ? 22.855 -1.376 -50.356 1.00 76.25 199 LEU A C 1
ATOM 1634 O O . LEU A 1 199 ? 23.255 -0.944 -49.276 1.00 76.25 199 LEU A O 1
ATOM 1638 N N . PRO A 1 200 ? 22.104 -0.625 -51.184 1.00 74.19 200 PRO A N 1
ATOM 1639 C CA . PRO A 1 200 ? 21.739 0.762 -50.905 1.00 74.19 200 PRO A CA 1
ATOM 1640 C C . PRO A 1 200 ? 20.633 0.826 -49.839 1.00 74.19 200 PRO A C 1
ATOM 1642 O O . PRO A 1 200 ? 19.434 0.894 -50.139 1.00 74.19 200 PRO A O 1
ATOM 1645 N N . TRP A 1 201 ? 21.045 0.782 -48.575 1.00 72.50 201 TRP A N 1
ATOM 1646 C CA . TRP A 1 201 ? 20.167 0.981 -47.427 1.00 72.50 201 TRP A CA 1
ATOM 1647 C C . TRP A 1 201 ? 19.853 2.464 -47.249 1.00 72.50 201 TRP A C 1
ATOM 1649 O O . TRP A 1 201 ? 20.744 3.309 -47.244 1.00 72.50 201 TRP A O 1
ATOM 1659 N N . VAL A 1 202 ? 18.572 2.788 -47.084 1.00 76.25 202 VAL A N 1
ATOM 1660 C CA . VAL A 1 202 ? 18.111 4.145 -46.784 1.00 76.25 202 VAL A CA 1
ATOM 1661 C C . VAL A 1 202 ? 17.433 4.137 -45.422 1.00 76.25 202 VAL A C 1
ATOM 1663 O O . VAL A 1 202 ? 16.489 3.374 -45.199 1.00 76.25 202 VAL A O 1
ATOM 1666 N N . ALA A 1 203 ? 17.923 4.988 -44.520 1.00 71.44 203 ALA A N 1
ATOM 1667 C CA . ALA A 1 203 ? 17.284 5.243 -43.236 1.00 71.44 203 ALA A CA 1
ATOM 1668 C C . ALA A 1 203 ? 15.966 5.993 -43.458 1.00 71.44 203 ALA A C 1
ATOM 1670 O O . ALA A 1 203 ? 15.931 7.005 -44.165 1.00 71.44 203 ALA A O 1
ATOM 1671 N N . VAL A 1 204 ? 14.882 5.524 -42.844 1.00 77.50 204 VAL A N 1
ATOM 1672 C CA . VAL A 1 204 ? 13.605 6.245 -42.843 1.00 77.50 204 VAL A CA 1
ATOM 1673 C C . VAL A 1 204 ? 13.517 7.038 -41.547 1.00 77.50 204 VAL A C 1
ATOM 1675 O O . VAL A 1 204 ? 13.158 6.496 -40.522 1.00 77.50 204 VAL A O 1
ATOM 1678 N N . THR A 1 205 ? 13.815 8.335 -41.559 1.00 67.94 205 THR A N 1
ATOM 1679 C CA . THR A 1 205 ? 13.943 9.163 -40.338 1.00 67.94 205 THR A CA 1
ATOM 1680 C C . THR A 1 205 ? 12.710 9.222 -39.425 1.00 67.94 205 THR A C 1
ATOM 1682 O O . THR A 1 205 ? 12.830 9.643 -38.279 1.00 67.94 205 THR A O 1
ATOM 1685 N N . SER A 1 206 ? 11.529 8.802 -39.886 1.00 70.31 206 SER A N 1
ATOM 1686 C CA . SER A 1 206 ? 10.302 8.794 -39.081 1.00 70.31 206 SER A CA 1
ATOM 1687 C C . SER A 1 206 ? 10.113 7.543 -38.212 1.00 70.31 206 SER A C 1
ATOM 1689 O O . SER A 1 206 ? 9.239 7.549 -37.345 1.00 70.31 206 SER A O 1
ATOM 1691 N N . ARG A 1 207 ? 10.882 6.465 -38.435 1.00 62.84 207 ARG A N 1
ATOM 1692 C CA . ARG A 1 207 ? 10.837 5.205 -37.665 1.00 62.84 207 ARG A CA 1
ATOM 1693 C C . ARG A 1 207 ? 12.228 4.572 -37.634 1.00 62.84 207 ARG A C 1
ATOM 1695 O O . ARG A 1 207 ? 12.987 4.746 -38.571 1.00 62.84 207 ARG A O 1
ATOM 1702 N N . ILE A 1 208 ? 12.565 3.783 -36.617 1.00 64.31 208 ILE A N 1
ATOM 1703 C CA . ILE A 1 208 ? 13.829 3.017 -36.588 1.00 64.31 208 ILE A CA 1
ATOM 1704 C C . ILE A 1 208 ? 13.714 1.811 -37.551 1.00 64.31 208 ILE A C 1
ATOM 1706 O O . ILE A 1 208 ? 13.748 0.655 -37.149 1.00 64.31 208 ILE A O 1
ATOM 1710 N N . ASP A 1 209 ? 13.487 2.090 -38.836 1.00 69.94 209 ASP A N 1
ATOM 1711 C CA . ASP A 1 209 ? 13.309 1.134 -39.926 1.00 69.94 209 ASP A CA 1
ATOM 1712 C C . ASP A 1 209 ? 14.329 1.465 -41.035 1.00 69.94 209 ASP A C 1
ATOM 1714 O O . ASP A 1 209 ? 14.472 2.617 -41.454 1.00 69.94 209 ASP A O 1
ATOM 1718 N N . TRP A 1 210 ? 14.987 0.435 -41.572 1.00 66.44 210 TRP A N 1
ATOM 1719 C CA . TRP A 1 210 ? 15.912 0.541 -42.705 1.00 66.44 210 TRP A CA 1
ATOM 1720 C C . TRP A 1 210 ? 15.348 -0.170 -43.927 1.00 66.44 210 TRP A C 1
ATOM 1722 O O . TRP A 1 210 ? 14.834 -1.285 -43.829 1.00 66.44 210 TRP A O 1
ATOM 1732 N N . TRP A 1 211 ? 15.377 0.496 -45.081 1.00 73.94 211 TRP A N 1
ATOM 1733 C CA . TRP A 1 211 ? 14.791 -0.028 -46.315 1.00 73.94 211 TRP A CA 1
ATOM 1734 C C . TRP A 1 211 ? 15.896 -0.231 -47.350 1.00 73.94 211 TRP A C 1
ATOM 1736 O O . TRP A 1 211 ? 16.703 0.667 -47.580 1.00 73.94 211 TRP A O 1
ATOM 1746 N N . CYS A 1 212 ? 15.928 -1.400 -47.990 1.00 72.81 212 CYS A N 1
ATOM 1747 C CA . CYS A 1 212 ? 16.830 -1.666 -49.106 1.00 72.81 212 CYS A CA 1
ATOM 1748 C C . CYS A 1 212 ? 16.145 -1.243 -50.409 1.00 72.81 212 CYS A C 1
ATOM 1750 O O . CYS A 1 212 ? 15.095 -1.782 -50.765 1.00 72.81 212 CYS A O 1
ATOM 1752 N N . LYS A 1 213 ? 16.728 -0.285 -51.137 1.00 68.31 213 LYS A N 1
ATOM 1753 C CA . LYS A 1 213 ? 16.248 0.094 -52.474 1.00 68.31 213 LYS A CA 1
ATOM 1754 C C . LYS A 1 213 ? 16.881 -0.817 -53.528 1.00 68.31 213 LYS A C 1
ATOM 1756 O O . LYS A 1 213 ? 17.827 -0.417 -54.193 1.00 68.31 213 LYS A O 1
ATOM 1761 N N . SER A 1 214 ? 16.399 -2.049 -53.686 1.00 62.88 214 SER A N 1
ATOM 1762 C CA . SER A 1 214 ? 16.809 -2.858 -54.841 1.00 62.88 214 SER A CA 1
ATOM 1763 C C . SER A 1 214 ? 15.956 -2.484 -56.055 1.00 62.88 214 SER A C 1
ATOM 1765 O O . SER A 1 214 ? 14.768 -2.802 -56.097 1.00 62.88 214 SER A O 1
ATOM 1767 N N . GLU A 1 215 ? 16.548 -1.819 -57.046 1.00 59.88 215 GLU A N 1
ATOM 1768 C CA . GLU A 1 215 ? 15.951 -1.681 -58.378 1.00 59.88 215 GLU A CA 1
ATOM 1769 C C . GLU A 1 215 ? 16.135 -3.002 -59.132 1.00 59.88 215 GLU A C 1
ATOM 1771 O O . GLU A 1 215 ? 17.088 -3.195 -59.880 1.00 59.88 215 GLU A O 1
ATOM 1776 N N . ILE A 1 216 ? 15.244 -3.961 -58.888 1.00 55.41 216 ILE A N 1
ATOM 1777 C CA . ILE A 1 216 ? 15.191 -5.184 -59.688 1.00 55.41 216 ILE A CA 1
ATOM 1778 C C . ILE A 1 216 ? 14.339 -4.855 -60.916 1.00 55.41 216 ILE A C 1
ATOM 1780 O O . ILE A 1 216 ? 13.120 -4.855 -60.829 1.00 55.41 216 ILE A O 1
ATOM 1784 N N . ASN A 1 217 ? 15.003 -4.495 -62.020 1.00 51.88 217 ASN A N 1
ATOM 1785 C CA . ASN A 1 217 ? 14.479 -4.400 -63.391 1.00 51.88 217 ASN A CA 1
ATOM 1786 C C . ASN A 1 217 ? 12.966 -4.120 -63.524 1.00 51.88 217 ASN A C 1
ATOM 1788 O O . ASN A 1 217 ? 12.161 -5.033 -63.671 1.00 51.88 217 ASN A O 1
ATOM 1792 N N . GLY A 1 218 ? 12.596 -2.839 -63.567 1.00 54.62 218 GLY A N 1
ATOM 1793 C CA . GLY A 1 218 ? 11.326 -2.385 -64.149 1.00 54.62 218 GLY A CA 1
ATOM 1794 C C . GLY A 1 218 ? 10.100 -2.374 -63.235 1.00 54.62 218 GLY A C 1
ATOM 1795 O O . GLY A 1 218 ? 9.237 -1.530 -63.455 1.00 54.62 218 GLY A O 1
ATOM 1796 N N . ASP A 1 219 ? 10.053 -3.184 -62.176 1.00 54.62 219 ASP A N 1
ATOM 1797 C CA . ASP A 1 219 ? 8.960 -3.157 -61.197 1.00 54.62 219 ASP A CA 1
ATOM 1798 C C . ASP A 1 219 ? 9.475 -2.753 -59.809 1.00 54.62 219 ASP A C 1
ATOM 1800 O O . ASP A 1 219 ? 10.336 -3.401 -59.213 1.00 54.62 219 ASP A O 1
ATOM 1804 N N . ARG A 1 220 ? 8.937 -1.654 -59.257 1.00 50.06 220 ARG A N 1
ATOM 1805 C CA . ARG A 1 220 ? 9.227 -1.209 -57.882 1.00 50.06 220 ARG A CA 1
ATOM 1806 C C . ARG A 1 220 ? 8.656 -2.209 -56.872 1.00 50.06 220 ARG A C 1
ATOM 1808 O O . ARG A 1 220 ? 7.582 -1.993 -56.316 1.00 50.06 220 ARG A O 1
ATOM 1815 N N . ILE A 1 221 ? 9.396 -3.269 -56.572 1.00 56.00 221 ILE A N 1
ATOM 1816 C CA . ILE A 1 221 ? 9.103 -4.156 -55.445 1.00 56.00 221 ILE A CA 1
ATOM 1817 C C . ILE A 1 221 ? 9.988 -3.727 -54.273 1.00 56.00 221 ILE A C 1
ATOM 1819 O O . ILE A 1 221 ? 11.135 -4.143 -54.142 1.00 56.00 221 ILE A O 1
ATOM 1823 N N . GLY A 1 222 ? 9.459 -2.859 -53.407 1.00 55.47 222 GLY A N 1
ATOM 1824 C CA . GLY A 1 222 ? 10.107 -2.536 -52.137 1.00 55.47 222 GLY A CA 1
ATOM 1825 C C . GLY A 1 222 ? 10.036 -3.736 -51.195 1.00 55.47 222 GLY A C 1
ATOM 1826 O O . GLY A 1 222 ? 9.008 -3.953 -50.556 1.00 55.47 222 GLY A O 1
ATOM 1827 N N . GLN A 1 223 ? 11.107 -4.527 -51.101 1.00 54.41 223 GLN A N 1
ATOM 1828 C CA . GLN A 1 223 ? 11.198 -5.589 -50.101 1.00 54.41 223 GLN A CA 1
ATOM 1829 C C . GLN A 1 223 ? 11.609 -4.996 -48.751 1.00 54.41 223 GLN A C 1
ATOM 1831 O O . GLN A 1 223 ? 12.720 -4.496 -48.569 1.00 54.41 223 GLN A O 1
ATOM 1836 N N . LYS A 1 224 ? 10.690 -5.049 -47.783 1.00 54.72 224 LYS A N 1
ATOM 1837 C CA . LYS A 1 224 ? 10.974 -4.687 -46.396 1.00 54.72 224 LYS A CA 1
ATOM 1838 C C . LYS A 1 224 ? 11.856 -5.783 -45.795 1.00 54.72 224 LYS A C 1
ATOM 1840 O O . LYS A 1 224 ? 11.394 -6.910 -45.628 1.00 54.72 224 LYS A O 1
ATOM 1845 N N . ALA A 1 225 ? 13.112 -5.472 -45.479 1.00 51.28 225 ALA A N 1
ATOM 1846 C CA . ALA A 1 225 ? 13.958 -6.389 -44.725 1.00 51.28 225 ALA A CA 1
ATOM 1847 C C . ALA A 1 225 ? 13.293 -6.630 -43.367 1.00 51.28 225 ALA A C 1
ATOM 1849 O O . ALA A 1 225 ? 13.028 -5.669 -42.649 1.00 51.28 225 ALA A O 1
ATOM 1850 N N . GLY A 1 226 ? 12.934 -7.893 -43.113 1.00 50.38 226 GLY A N 1
ATOM 1851 C CA . GLY A 1 226 ? 12.242 -8.414 -41.934 1.00 50.38 226 GLY A CA 1
ATOM 1852 C C . GLY A 1 226 ? 11.831 -7.365 -40.909 1.00 50.38 226 GLY A C 1
ATOM 1853 O O . GLY A 1 226 ? 12.549 -7.125 -39.945 1.00 50.38 226 GLY A O 1
ATOM 1854 N N . SER A 1 227 ? 10.652 -6.764 -41.087 1.00 45.47 227 SER A N 1
ATOM 1855 C CA . SER A 1 227 ? 10.058 -6.017 -39.989 1.00 45.47 227 SER A CA 1
ATOM 1856 C C . SER A 1 227 ? 9.720 -7.019 -38.894 1.00 45.47 227 SER A C 1
ATOM 1858 O O . SER A 1 227 ? 8.701 -7.711 -38.985 1.00 45.47 227 SER A O 1
ATOM 1860 N N . GLY A 1 228 ? 10.529 -7.083 -37.840 1.00 49.09 228 GLY A N 1
ATOM 1861 C CA . GLY A 1 228 ? 9.975 -7.410 -36.537 1.00 49.09 228 GLY A CA 1
ATOM 1862 C C . GLY A 1 228 ? 8.846 -6.410 -36.340 1.00 49.09 228 GLY A C 1
ATOM 1863 O O . GLY A 1 228 ? 9.124 -5.218 -36.252 1.00 49.09 228 GLY A O 1
ATOM 1864 N N . LYS A 1 229 ? 7.583 -6.850 -36.461 1.00 45.97 229 LYS A N 1
ATOM 1865 C CA . LYS A 1 229 ? 6.409 -5.970 -36.391 1.00 45.97 229 LYS A CA 1
ATOM 1866 C C . LYS A 1 229 ? 6.596 -5.063 -35.178 1.00 45.97 229 LYS A C 1
ATOM 1868 O O . LYS A 1 229 ? 6.480 -5.525 -34.045 1.00 45.97 229 LYS A O 1
ATOM 1873 N N . ALA A 1 230 ? 6.924 -3.794 -35.414 1.00 51.50 230 ALA A N 1
ATOM 1874 C CA . ALA A 1 230 ? 6.887 -2.800 -34.365 1.00 51.50 230 ALA A CA 1
ATOM 1875 C C . ALA A 1 230 ? 5.443 -2.807 -33.845 1.00 51.50 230 ALA A C 1
ATOM 1877 O O . ALA A 1 230 ? 4.517 -2.767 -34.673 1.00 51.50 230 ALA A O 1
ATOM 1878 N N . PRO A 1 231 ? 5.214 -2.943 -32.527 1.00 48.06 231 PRO A N 1
ATOM 1879 C CA . PRO A 1 231 ? 3.874 -2.788 -31.991 1.00 48.06 231 PRO A CA 1
ATOM 1880 C C . PRO A 1 231 ? 3.346 -1.447 -32.501 1.00 48.06 231 PRO A C 1
ATOM 1882 O O . PRO A 1 231 ? 4.057 -0.442 -32.465 1.00 48.06 231 PRO A O 1
ATOM 1885 N N . ARG A 1 232 ? 2.138 -1.449 -33.083 1.00 46.19 232 ARG A N 1
ATOM 1886 C CA . ARG A 1 232 ? 1.466 -0.213 -33.498 1.00 46.19 232 ARG A CA 1
ATOM 1887 C C . ARG A 1 232 ? 1.514 0.724 -32.298 1.00 46.19 232 ARG A C 1
ATOM 1889 O O . ARG A 1 232 ? 0.833 0.454 -31.310 1.00 46.19 232 ARG A O 1
ATOM 1896 N N . ALA A 1 233 ? 2.295 1.797 -32.395 1.00 47.53 233 ALA A N 1
ATOM 1897 C CA . ALA A 1 233 ? 2.160 2.929 -31.504 1.00 47.53 233 ALA A CA 1
ATOM 1898 C C . ALA A 1 233 ? 0.691 3.348 -31.600 1.00 47.53 233 ALA A C 1
ATOM 1900 O O . ALA A 1 233 ? 0.239 3.832 -32.638 1.00 47.53 233 ALA A O 1
ATOM 1901 N N . ARG A 1 234 ? -0.096 3.040 -30.564 1.00 48.62 234 ARG A N 1
ATOM 1902 C CA . ARG A 1 234 ? -1.376 3.706 -30.370 1.00 48.62 234 ARG A CA 1
ATOM 1903 C C . ARG A 1 234 ? -0.994 5.162 -30.166 1.00 48.62 234 ARG A C 1
ATOM 1905 O O . ARG A 1 234 ? -0.433 5.478 -29.120 1.00 48.62 234 ARG A O 1
ATOM 1912 N N . GLU A 1 235 ? -1.249 6.003 -31.165 1.00 45.12 235 GLU A N 1
ATOM 1913 C CA . GLU A 1 235 ? -1.388 7.441 -30.960 1.00 45.12 235 GLU A CA 1
ATOM 1914 C C . GLU A 1 235 ? -2.412 7.603 -29.836 1.00 45.12 235 GLU A C 1
ATOM 1916 O O . GLU A 1 235 ? -3.618 7.456 -30.027 1.00 45.12 235 GLU A O 1
ATOM 1921 N N . ARG A 1 236 ? -1.913 7.752 -28.606 1.00 47.56 236 ARG A N 1
ATOM 1922 C CA . ARG A 1 236 ? -2.727 8.236 -27.508 1.00 47.56 236 ARG A CA 1
ATOM 1923 C C . ARG A 1 236 ? -2.854 9.717 -27.785 1.00 47.56 236 ARG A C 1
ATOM 1925 O O . ARG A 1 236 ? -1.887 10.454 -27.638 1.00 47.56 236 ARG A O 1
ATOM 1932 N N . ASP A 1 237 ? -4.027 10.106 -28.248 1.00 46.69 237 ASP A N 1
ATOM 1933 C CA . ASP A 1 237 ? -4.450 11.492 -28.281 1.00 46.69 237 ASP A CA 1
ATOM 1934 C C . ASP A 1 237 ? -4.431 12.003 -26.827 1.00 46.69 237 ASP A C 1
ATOM 1936 O O . ASP A 1 237 ? -5.253 11.608 -26.001 1.00 46.69 237 ASP A O 1
ATOM 1940 N N . VAL A 1 238 ? -3.400 12.774 -26.463 1.00 48.84 238 VAL A N 1
ATOM 1941 C CA . VAL A 1 238 ? -3.197 13.303 -25.095 1.00 48.84 238 VAL A CA 1
ATOM 1942 C C . VAL A 1 238 ? -3.974 14.617 -24.897 1.00 48.84 238 VAL A C 1
ATOM 1944 O O . VAL A 1 238 ? -3.790 15.322 -23.911 1.00 48.84 238 VAL A O 1
ATOM 1947 N N . SER A 1 239 ? -4.871 14.976 -25.817 1.00 43.25 239 SER A N 1
ATOM 1948 C CA . SER A 1 239 ? -5.502 16.300 -25.846 1.00 43.25 239 SER A CA 1
ATOM 1949 C C . SER A 1 239 ? -6.727 16.483 -24.929 1.00 43.25 239 SER A C 1
ATOM 1951 O O . SER A 1 239 ? -7.337 17.546 -24.963 1.00 43.25 239 SER A O 1
ATOM 1953 N N . ALA A 1 240 ? -7.075 15.529 -24.050 1.00 50.28 240 ALA A N 1
ATOM 1954 C CA . ALA A 1 240 ? -8.325 15.602 -23.270 1.00 50.28 240 ALA A CA 1
ATOM 1955 C C . ALA A 1 240 ? -8.219 15.277 -21.761 1.00 50.28 240 ALA A C 1
ATOM 1957 O O . ALA A 1 240 ? -9.102 14.616 -21.221 1.00 50.28 240 ALA A O 1
ATOM 1958 N N . ILE A 1 241 ? -7.168 15.719 -21.051 1.00 46.03 241 ILE A N 1
ATOM 1959 C CA . ILE A 1 241 ? -7.080 15.552 -19.572 1.00 46.03 241 ILE A CA 1
ATOM 1960 C C . ILE A 1 241 ? -6.984 16.890 -18.802 1.00 46.03 241 ILE A C 1
ATOM 1962 O O . ILE A 1 241 ? -6.840 16.907 -17.586 1.00 46.03 241 ILE A O 1
ATOM 1966 N N . TYR A 1 242 ? -7.173 18.034 -19.464 1.00 44.12 242 TYR A N 1
ATOM 1967 C CA . TYR A 1 242 ? -7.343 19.317 -18.768 1.00 44.12 242 TYR A CA 1
ATOM 1968 C C . TYR A 1 242 ? -8.570 20.065 -19.295 1.00 44.12 242 TYR A C 1
ATOM 1970 O O . TYR A 1 242 ? -8.471 20.922 -20.171 1.00 44.12 242 TYR A O 1
ATOM 1978 N N . SER A 1 243 ? -9.744 19.716 -18.770 1.00 46.56 243 SER A N 1
ATOM 1979 C CA . SER A 1 243 ? -10.955 20.550 -18.738 1.00 46.56 243 SER A CA 1
ATOM 1980 C C . SER A 1 243 ? -11.794 20.158 -17.531 1.00 46.56 243 SER A C 1
ATOM 1982 O O . SER A 1 243 ? -11.906 18.936 -17.284 1.00 46.56 243 SER A O 1
#

Sequence (243 aa):
MNSVPQSKSSWGVRLNTGFHQSFHSPSSSKEIPTWTVGYYRDEWQNKRGVVVWDDQTQIMECLWASDALKLLVKLRETETWRTEGIPIVRRFRRYKTSEPPKVRRGGKKAKGAATPEPTEPPKEDKPEYEDTDEERIRLMPPANLEFFAFLQEHEARLKEMAEQDKKRADDAMHQVYDILIQTAREHEVSEIDLSARPLPWVAVTSRIDWWCKSEINGDRIGQKAGSGKAPRARERDVSAIYS

Radius of gyration: 30.48 Å; chains: 1; bounding box: 87×38×95 Å